Protein AF-A0A1G2G6Q5-F1 (afdb_monomer)

Mean predicted aligned error: 10.18 Å

Solvent-accessible surface area (backbone atoms only — not comparable to full-atom values): 13599 Å² total; per-residue (Å²): 135,58,72,67,58,56,52,51,49,54,52,48,54,50,52,52,51,55,51,50,47,52,43,33,52,52,51,18,54,54,24,41,49,48,19,50,53,35,51,51,52,52,53,52,29,75,73,62,80,70,60,89,78,78,45,76,57,56,49,32,47,18,52,30,34,34,34,51,17,50,28,36,44,27,39,40,50,20,40,50,22,54,75,69,68,34,60,71,58,18,54,54,26,48,53,54,23,53,54,39,46,44,52,31,52,45,36,44,46,52,36,56,45,65,75,71,49,91,46,68,68,61,50,51,52,54,50,49,55,44,50,51,47,36,52,51,27,51,51,40,39,75,74,69,38,64,74,51,94,57,73,47,82,45,46,39,58,74,14,40,32,72,71,27,36,53,47,47,50,66,60,46,54,57,53,53,54,48,41,52,52,50,39,54,51,50,51,52,51,44,73,75,63,76,59,81,79,49,42,66,60,49,23,54,45,29,43,33,49,16,54,48,41,46,52,52,38,39,54,36,51,56,68,65,75,53,59,72,68,59,41,44,50,39,48,49,54,20,50,53,32,39,48,52,16,52,46,43,52,70,64,64,68,72,75,76,78,68,87,84,123

Secondary structure (DSSP, 8-state):
--HHHHHHHHHHHHHHHHHHHHHHHHHHHHHHHHHHHHHHHHHHHHHHS------HHHHHHHHHHHHHHHHHHHHHHHHHHHHTT-HHHHHHHHHHHHHHHHHHHHHHHHHHHHHH---HHHHHHHHHHHHHHHHHHHHHHHHH-BSS---STTHHHHHB-HHHHHHHHHHHHHHHHHHHHHHHHHHHHHHHH--TT-HHHHHHHHHHHHHHHHHHHHHHHHTT-S-HHHHHHHHHHHHHHHHHHHHHHHT----------

Sequence (261 aa):
MSEKNTFLCATLEYIVGDTMLSGLLLTMIISWLIAFFGVLQFWLYIKNQDYKLHSSVSQSFSLLWLSIGGILFFTGLNHLCVWLVWTDGAYAMLYIAQTILGLTLVLGCWHLMGRLFHSLRALSFVMWVYAIAALAFWFMLFRFGFESMQVTYFSVQAALNHPARIIYTVMFAPLFGIVLYGLVRSLRTFALRQSLEDPRLRFELLSGLSLLVLALAGTMDELSLTYDWATAIARLCTLVGAMLAYFAIAGLRVPTEELVV

Nearest PDB structures (foldseek):
  7v3z-assembly1_A  TM=3.422E-01  e=3.578E+00  Homo sapiens
  2efk-assembly1_A-2  TM=1.938E-01  e=3.129E+00  Homo sapiens

Foldseek 3Di:
DDPVVVVVVVVVVVVLLVLLLVLLVVLLVLLVVLLVVLVVLVVVCVVPVPPPLDDPLSNLLSVLSNLVSLLSVLLSQLLVCVVVVNNVSNLVSLLSSVLSVLVSLLSLLLNLCSVPDPDPVVSVVVSVVSVVLSVQLNCQCVVPNFCDRDNDSLCSLVRRDPRSNVSVCVSVVVSLVSLVVQLVVLVVVCVVVVDPPPLVSLLSNLLSVLVNLLVVLSVCVNVVVDDSVVSSVSSVVSSVSSVSSSVSSVVPPPDPPPPPD

Organism: NCBI:txid1802115

Structure (mmCIF, N/CA/C/O backbone):
data_AF-A0A1G2G6Q5-F1
#
_entry.id   AF-A0A1G2G6Q5-F1
#
loop_
_atom_site.group_PDB
_atom_site.id
_atom_site.type_symbol
_atom_site.label_atom_id
_atom_site.label_alt_id
_atom_site.label_comp_id
_atom_site.label_asym_id
_atom_site.label_entity_id
_atom_site.label_seq_id
_atom_site.pdbx_PDB_ins_code
_atom_site.Cartn_x
_atom_site.Cartn_y
_atom_site.Cartn_z
_atom_site.occupancy
_atom_site.B_iso_or_equiv
_atom_site.auth_seq_id
_atom_site.auth_comp_id
_atom_site.auth_asym_id
_atom_site.auth_atom_id
_atom_site.pdbx_PDB_model_num
ATOM 1 N N . MET A 1 1 ? 8.716 23.743 -36.856 1.00 50.59 1 MET A N 1
ATOM 2 C CA . MET A 1 1 ? 8.662 23.674 -35.378 1.00 50.59 1 MET A CA 1
ATOM 3 C C . MET A 1 1 ? 10.017 24.123 -34.859 1.00 50.59 1 MET A C 1
ATOM 5 O O . MET A 1 1 ? 11.016 23.609 -35.330 1.00 50.59 1 MET A O 1
ATOM 9 N N . SER A 1 2 ? 10.038 25.175 -34.040 1.00 43.31 2 SER A N 1
ATOM 10 C CA . SER A 1 2 ? 11.243 25.927 -33.652 1.00 43.31 2 SER A CA 1
ATOM 11 C C . SER A 1 2 ? 12.096 25.158 -32.638 1.00 43.31 2 SER A C 1
ATOM 13 O O . SER A 1 2 ? 11.529 24.578 -31.717 1.00 43.31 2 SER A O 1
ATOM 15 N N . GLU A 1 3 ? 13.429 25.210 -32.757 1.00 46.56 3 GLU A N 1
ATOM 16 C CA . GLU A 1 3 ? 14.413 24.633 -31.813 1.00 46.56 3 GLU A CA 1
ATOM 17 C C . GLU A 1 3 ? 14.159 25.022 -30.344 1.00 46.56 3 GLU A C 1
ATOM 19 O O . GLU A 1 3 ? 14.490 24.274 -29.425 1.00 46.56 3 GLU A O 1
ATOM 24 N N . LYS A 1 4 ? 13.488 26.160 -30.105 1.00 42.72 4 LYS A N 1
ATOM 25 C CA . LYS A 1 4 ? 13.036 26.575 -28.769 1.00 42.72 4 LYS A CA 1
ATOM 26 C C . LYS A 1 4 ? 11.999 25.632 -28.153 1.00 42.72 4 LYS A C 1
ATOM 28 O O . LYS A 1 4 ? 12.028 25.442 -26.944 1.00 42.72 4 LYS A O 1
ATOM 33 N N . ASN A 1 5 ? 11.114 25.028 -28.949 1.00 44.09 5 ASN A N 1
ATOM 34 C CA . ASN A 1 5 ? 10.124 24.071 -28.444 1.00 44.09 5 ASN A CA 1
ATOM 35 C C . ASN A 1 5 ? 10.779 22.734 -28.087 1.00 44.09 5 ASN A C 1
ATOM 37 O O . ASN A 1 5 ? 10.382 22.107 -27.112 1.00 44.09 5 ASN A O 1
ATOM 41 N N . THR A 1 6 ? 11.812 22.329 -28.827 1.00 47.59 6 THR A N 1
ATOM 42 C CA . THR A 1 6 ? 12.583 21.112 -28.549 1.00 47.59 6 THR A CA 1
ATOM 43 C C . THR A 1 6 ? 13.413 21.257 -27.273 1.00 47.59 6 THR A C 1
ATOM 45 O O . THR A 1 6 ? 13.420 20.352 -26.446 1.00 47.59 6 THR A O 1
ATOM 48 N N . PHE A 1 7 ? 14.040 22.421 -27.056 1.00 44.62 7 PHE A N 1
ATOM 49 C CA . PHE A 1 7 ? 14.777 22.711 -25.821 1.00 44.62 7 PHE A CA 1
ATOM 50 C C . PHE A 1 7 ? 13.849 22.823 -24.603 1.00 44.62 7 PHE A C 1
ATOM 52 O O . PHE A 1 7 ? 14.152 22.279 -23.544 1.00 44.62 7 PHE A O 1
ATOM 59 N N . LEU A 1 8 ? 12.691 23.481 -24.747 1.00 42.06 8 LEU A N 1
ATOM 60 C CA . LEU A 1 8 ? 11.702 23.580 -23.672 1.00 42.06 8 LEU A CA 1
ATOM 61 C C . LEU A 1 8 ? 11.135 22.201 -23.296 1.00 42.06 8 LEU A C 1
ATOM 63 O O . LEU A 1 8 ? 11.042 21.910 -22.109 1.00 42.06 8 LEU A O 1
ATOM 67 N N . CYS A 1 9 ? 10.825 21.342 -24.278 1.00 44.41 9 CYS A N 1
ATOM 68 C CA . CYS A 1 9 ? 10.395 19.959 -24.036 1.00 44.41 9 CYS A CA 1
ATOM 69 C C . CYS A 1 9 ? 11.472 19.135 -23.324 1.00 44.41 9 CYS A C 1
ATOM 71 O O . CYS A 1 9 ? 11.165 18.510 -22.317 1.00 44.41 9 CYS A O 1
ATOM 73 N N . ALA A 1 10 ? 12.729 19.197 -23.773 1.00 46.72 10 ALA A N 1
ATOM 74 C CA . ALA A 1 10 ? 13.826 18.467 -23.134 1.00 46.72 10 ALA A CA 1
ATOM 75 C C . ALA A 1 10 ? 14.104 18.956 -21.698 1.00 46.72 10 ALA A C 1
ATOM 77 O O . ALA A 1 10 ? 14.394 18.163 -20.806 1.00 46.72 10 ALA A O 1
ATOM 78 N N . THR A 1 11 ? 13.969 20.264 -21.448 1.00 47.16 11 THR A N 1
ATOM 79 C CA . THR A 1 11 ? 14.128 20.839 -20.101 1.00 47.16 11 THR A CA 1
ATOM 80 C C . THR A 1 11 ? 12.959 20.450 -19.190 1.00 47.16 11 THR A C 1
ATOM 82 O O . THR A 1 11 ? 13.168 20.157 -18.017 1.00 47.16 11 THR A O 1
ATOM 85 N N . LEU A 1 12 ? 11.732 20.401 -19.720 1.00 46.28 12 LEU A N 1
ATOM 86 C CA . LEU A 1 12 ? 10.549 19.919 -19.002 1.00 46.28 12 LEU A CA 1
ATOM 87 C C . LEU A 1 12 ? 10.648 18.428 -18.672 1.00 46.28 12 LEU A C 1
ATOM 89 O O . LEU A 1 12 ? 10.390 18.069 -17.531 1.00 46.28 12 LEU A O 1
ATOM 93 N N . GLU A 1 13 ? 11.069 17.578 -19.608 1.00 51.62 13 GLU A N 1
ATOM 94 C CA . GLU A 1 13 ? 11.293 16.146 -19.354 1.00 51.62 13 GLU A CA 1
ATOM 95 C C . GLU A 1 13 ? 12.352 15.920 -18.268 1.00 51.62 13 GLU A C 1
ATOM 97 O O . GLU A 1 13 ? 12.152 15.096 -17.376 1.00 51.62 13 GLU A O 1
ATOM 102 N N . TYR A 1 14 ? 13.436 16.702 -18.280 1.00 51.47 14 TYR A N 1
ATOM 103 C CA . TYR A 1 14 ? 14.484 16.629 -17.261 1.00 51.47 14 TYR A CA 1
ATOM 104 C C . TYR A 1 14 ? 13.985 17.078 -15.874 1.00 51.47 14 TYR A C 1
ATOM 106 O O . TYR A 1 14 ? 14.183 16.380 -14.881 1.00 51.47 14 TYR A O 1
ATOM 114 N N . ILE A 1 15 ? 13.272 18.209 -15.797 1.00 52.22 15 ILE A N 1
ATOM 115 C CA . ILE A 1 15 ? 12.695 18.721 -14.541 1.00 52.22 15 ILE A CA 1
ATOM 116 C C . ILE A 1 15 ? 11.621 17.765 -13.999 1.00 52.22 15 ILE A C 1
ATOM 118 O O . ILE A 1 15 ? 11.545 17.541 -12.790 1.00 52.22 15 ILE A O 1
ATOM 122 N N . VAL A 1 16 ? 10.795 17.176 -14.865 1.00 53.03 16 VAL A N 1
ATOM 123 C CA . VAL A 1 16 ? 9.757 16.207 -14.477 1.00 53.03 16 VAL A CA 1
ATOM 124 C C . VAL A 1 16 ? 10.385 14.893 -13.994 1.00 53.03 16 VAL A C 1
ATOM 126 O O . VAL A 1 16 ? 9.960 14.361 -12.969 1.00 53.03 16 VAL A O 1
ATOM 129 N N . GLY A 1 17 ? 11.456 14.422 -14.640 1.00 55.97 17 GLY A N 1
ATOM 130 C CA . GLY A 1 17 ? 12.222 13.253 -14.194 1.00 55.97 17 GLY A CA 1
ATOM 131 C C . GLY A 1 17 ? 12.867 13.440 -12.814 1.00 55.97 17 GLY A C 1
ATOM 132 O O . GLY A 1 17 ? 12.694 12.598 -11.927 1.00 55.97 17 GLY A O 1
ATOM 133 N N . ASP A 1 18 ? 13.539 14.572 -12.586 1.00 58.06 18 ASP A N 1
ATOM 134 C CA . ASP A 1 18 ? 14.183 14.886 -11.299 1.00 58.06 18 ASP A CA 1
ATOM 135 C C . ASP A 1 18 ? 13.159 15.124 -10.172 1.00 58.06 18 ASP A C 1
ATOM 137 O O . ASP A 1 18 ? 13.372 14.740 -9.013 1.00 58.06 18 ASP A O 1
ATOM 141 N N . THR A 1 19 ? 12.004 15.715 -10.490 1.00 60.62 19 THR A N 1
ATOM 142 C CA . THR A 1 19 ? 10.919 15.919 -9.513 1.00 60.62 19 THR A CA 1
ATOM 143 C C . THR A 1 19 ? 10.186 14.621 -9.164 1.00 60.62 19 THR A C 1
ATOM 145 O O . THR A 1 19 ? 9.818 14.427 -8.003 1.00 60.62 19 THR A O 1
ATOM 148 N N . MET A 1 20 ? 10.042 13.678 -10.103 1.00 62.97 20 MET A N 1
ATOM 149 C CA . MET A 1 20 ? 9.517 12.340 -9.807 1.00 62.97 20 MET A CA 1
ATOM 150 C C . MET A 1 20 ? 10.450 11.542 -8.896 1.00 62.97 20 MET A C 1
ATOM 152 O O . MET A 1 20 ? 9.986 10.961 -7.911 1.00 62.97 20 MET A O 1
ATOM 156 N N . LEU A 1 21 ? 11.755 11.524 -9.187 1.00 65.44 21 LEU A N 1
ATOM 157 C CA . LEU A 1 21 ? 12.730 10.790 -8.381 1.00 65.44 21 LEU A CA 1
ATOM 158 C C . LEU A 1 21 ? 12.806 11.351 -6.954 1.00 65.44 21 LEU A C 1
ATOM 160 O O . LEU A 1 21 ? 12.725 10.598 -5.984 1.00 65.44 21 LEU A O 1
ATOM 164 N N . SER A 1 22 ? 12.889 12.675 -6.810 1.00 66.88 22 SER A N 1
ATOM 165 C CA . SER A 1 22 ? 12.900 13.329 -5.495 1.00 66.88 22 SER A CA 1
ATOM 166 C C . SER A 1 22 ? 11.589 13.125 -4.724 1.00 66.88 22 SER A C 1
ATOM 168 O O . SER A 1 22 ? 11.625 12.854 -3.522 1.00 66.88 22 SER A O 1
ATOM 170 N N . GLY A 1 23 ? 10.436 13.148 -5.403 1.00 65.56 23 GLY A N 1
ATOM 171 C CA . GLY A 1 23 ? 9.140 12.801 -4.816 1.00 65.56 23 GLY A CA 1
ATOM 172 C C . GLY A 1 23 ? 9.069 11.347 -4.332 1.00 65.56 23 GLY A C 1
ATOM 173 O O . GLY A 1 23 ? 8.591 11.085 -3.225 1.00 65.56 23 GLY A O 1
ATOM 174 N N . LEU A 1 24 ? 9.588 10.391 -5.108 1.00 66.75 24 LEU A N 1
ATOM 175 C CA . LEU A 1 24 ? 9.680 8.976 -4.718 1.00 66.75 24 LEU A CA 1
ATOM 176 C C . LEU A 1 24 ? 10.611 8.766 -3.513 1.00 66.75 24 LEU A C 1
ATOM 178 O O . LEU A 1 24 ? 10.268 8.036 -2.584 1.00 66.75 24 LEU A O 1
ATOM 182 N N . LEU A 1 25 ? 11.752 9.454 -3.473 1.00 68.44 25 LEU A N 1
ATOM 183 C CA . LEU A 1 25 ? 12.690 9.379 -2.350 1.00 68.44 25 LEU A CA 1
ATOM 184 C C . LEU A 1 25 ? 12.106 9.991 -1.070 1.00 68.44 25 LEU A C 1
ATOM 186 O O . LEU A 1 25 ? 12.210 9.396 0.003 1.00 68.44 25 LEU A O 1
ATOM 190 N N . LEU A 1 26 ? 11.440 11.143 -1.170 1.00 72.00 26 LEU A N 1
ATOM 191 C CA . LEU A 1 26 ? 10.785 11.776 -0.024 1.00 72.00 26 LEU A CA 1
ATOM 192 C C . LEU A 1 26 ? 9.647 10.900 0.518 1.00 72.00 26 LEU A C 1
ATOM 194 O O . LEU A 1 26 ? 9.526 10.704 1.729 1.00 72.00 26 LEU A O 1
ATOM 198 N N . THR A 1 27 ? 8.838 10.330 -0.378 1.00 68.62 27 THR A N 1
ATOM 199 C CA . THR A 1 27 ? 7.728 9.445 -0.001 1.00 68.62 27 THR A CA 1
ATOM 200 C C . THR A 1 27 ? 8.216 8.141 0.645 1.00 68.62 27 THR A C 1
ATOM 202 O O . THR A 1 27 ? 7.618 7.670 1.620 1.00 68.62 27 THR A O 1
ATOM 205 N N . MET A 1 28 ? 9.349 7.604 0.188 1.00 75.25 28 MET A N 1
ATOM 206 C CA . MET A 1 28 ? 10.051 6.488 0.825 1.00 75.25 28 MET A CA 1
ATOM 207 C C . MET A 1 28 ? 10.525 6.834 2.242 1.00 75.25 28 MET A C 1
ATOM 209 O O . MET A 1 28 ? 10.205 6.096 3.175 1.00 75.25 28 MET A O 1
ATOM 213 N N . ILE A 1 29 ? 11.254 7.944 2.425 1.00 76.06 29 ILE A N 1
ATOM 214 C CA . ILE A 1 29 ? 11.804 8.344 3.735 1.00 76.06 29 ILE A CA 1
ATOM 215 C C . ILE A 1 29 ? 10.686 8.437 4.773 1.00 76.06 29 ILE A C 1
ATOM 217 O O . ILE A 1 29 ? 10.801 7.881 5.864 1.00 76.06 29 ILE A O 1
ATOM 221 N N . ILE A 1 30 ? 9.577 9.088 4.422 1.00 72.25 30 ILE A N 1
ATOM 222 C CA . ILE A 1 30 ? 8.445 9.246 5.337 1.00 72.25 30 ILE A CA 1
ATOM 223 C C . ILE A 1 30 ? 7.788 7.892 5.651 1.00 72.25 30 ILE A C 1
ATOM 225 O O . ILE A 1 30 ? 7.487 7.614 6.813 1.00 72.25 30 ILE A O 1
ATOM 229 N N . SER A 1 31 ? 7.623 7.017 4.654 1.00 73.94 31 SER A N 1
ATOM 230 C CA . SER A 1 31 ? 7.093 5.658 4.863 1.00 73.94 31 SER A CA 1
ATOM 231 C C . SER A 1 31 ? 7.964 4.846 5.827 1.00 73.94 31 SER A C 1
ATOM 233 O O . SER A 1 31 ? 7.455 4.176 6.729 1.00 73.94 31 SER A O 1
ATOM 235 N N . TRP A 1 32 ? 9.288 4.935 5.681 1.00 78.25 32 TRP A N 1
ATOM 236 C CA . TRP A 1 32 ? 10.244 4.263 6.561 1.00 78.25 32 TRP A CA 1
ATOM 237 C C . TRP A 1 32 ? 10.288 4.861 7.961 1.00 78.25 32 TRP A C 1
ATOM 239 O O . TRP A 1 32 ? 10.452 4.109 8.916 1.00 78.25 32 TRP A O 1
ATOM 249 N N . LEU A 1 33 ? 10.072 6.169 8.121 1.00 78.06 33 LEU A N 1
ATOM 250 C CA . LEU A 1 33 ? 9.925 6.779 9.443 1.00 78.06 33 LEU A CA 1
ATOM 251 C C . LEU A 1 33 ? 8.704 6.212 10.184 1.00 78.06 33 LEU A C 1
ATOM 253 O O . LEU A 1 33 ? 8.839 5.798 11.334 1.00 78.06 33 LEU A O 1
ATOM 257 N N . ILE A 1 34 ? 7.539 6.113 9.528 1.00 73.56 34 ILE A N 1
ATOM 258 C CA . ILE A 1 34 ? 6.326 5.504 10.118 1.00 73.56 34 ILE A CA 1
ATOM 259 C C . ILE A 1 34 ? 6.601 4.055 10.548 1.00 73.56 34 ILE A C 1
ATOM 261 O O . ILE A 1 34 ? 6.225 3.634 11.646 1.00 73.56 34 ILE A O 1
ATOM 265 N N . ALA A 1 35 ? 7.282 3.292 9.692 1.00 74.44 35 ALA A N 1
ATOM 266 C CA . ALA A 1 35 ? 7.653 1.917 9.983 1.00 74.44 35 ALA A CA 1
ATOM 267 C C . ALA A 1 35 ? 8.649 1.800 11.143 1.00 74.44 35 ALA A C 1
ATOM 269 O O . ALA A 1 35 ? 8.454 0.976 12.036 1.00 74.44 35 ALA A O 1
ATOM 270 N N 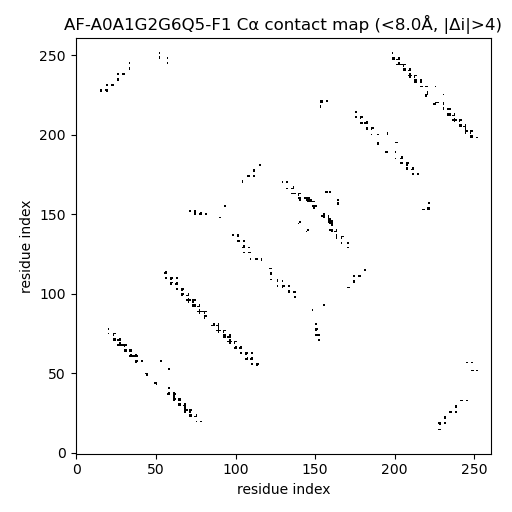. PHE A 1 36 ? 9.686 2.641 11.156 1.00 78.62 36 PHE A N 1
ATOM 271 C CA . PHE A 1 36 ? 10.702 2.685 12.202 1.00 78.62 36 PHE A CA 1
ATOM 272 C C . PHE A 1 36 ? 10.070 2.953 13.565 1.00 78.62 36 PHE A C 1
ATOM 274 O O . PHE A 1 36 ? 10.334 2.213 14.511 1.00 78.62 36 PHE A O 1
ATOM 281 N N . PHE A 1 37 ? 9.176 3.943 13.663 1.00 75.19 37 PHE A N 1
ATOM 282 C CA . PHE A 1 37 ? 8.461 4.204 14.909 1.00 75.19 37 PHE A CA 1
ATOM 283 C C . PHE A 1 37 ? 7.602 3.007 15.338 1.00 75.19 37 PHE A C 1
ATOM 285 O O . PHE A 1 37 ? 7.594 2.674 16.523 1.00 75.19 37 PHE A O 1
ATOM 292 N N . GLY A 1 38 ? 6.943 2.326 14.394 1.00 70.00 38 GLY A N 1
ATOM 293 C CA . GLY A 1 38 ? 6.148 1.125 14.673 1.00 70.00 38 GLY A CA 1
ATOM 294 C C . GLY A 1 38 ? 6.968 -0.043 15.215 1.00 70.00 38 GLY A C 1
ATOM 295 O O . GLY A 1 38 ? 6.584 -0.678 16.199 1.00 70.00 38 GLY A O 1
ATOM 296 N N . VAL A 1 39 ? 8.125 -0.308 14.604 1.00 74.56 39 VAL A N 1
ATOM 297 C CA . VAL A 1 39 ? 9.058 -1.355 15.046 1.00 74.56 39 VAL A CA 1
ATOM 298 C C . VAL A 1 39 ? 9.690 -0.987 16.387 1.00 74.56 39 VAL A C 1
ATOM 300 O O . VAL A 1 39 ? 9.775 -1.837 17.272 1.00 74.56 39 VAL A O 1
ATOM 303 N N . LEU A 1 40 ? 10.075 0.277 16.581 1.00 73.88 40 LEU A N 1
ATOM 304 C CA . LEU A 1 40 ? 10.617 0.770 17.847 1.00 73.88 40 LEU A CA 1
ATOM 305 C C . LEU A 1 40 ? 9.598 0.616 18.984 1.00 73.88 40 LEU A C 1
ATOM 307 O O . LEU A 1 40 ? 9.953 0.156 20.067 1.00 73.88 40 LEU A O 1
ATOM 311 N N . GLN A 1 41 ? 8.326 0.931 18.729 1.00 69.06 41 GLN A N 1
ATOM 312 C CA . GLN A 1 41 ? 7.239 0.722 19.685 1.00 69.06 41 GLN A CA 1
ATOM 313 C C . GLN A 1 41 ? 7.070 -0.764 20.040 1.00 69.06 41 GLN A C 1
ATOM 315 O O . GLN A 1 41 ? 6.894 -1.097 21.212 1.00 69.06 41 GLN A O 1
ATOM 320 N N . PHE A 1 42 ? 7.157 -1.666 19.058 1.00 69.38 42 PHE A N 1
ATOM 321 C CA . PHE A 1 42 ? 7.113 -3.112 19.296 1.00 69.38 42 PHE A CA 1
ATOM 322 C C . PHE A 1 42 ? 8.312 -3.612 20.115 1.00 69.38 42 PHE A C 1
ATOM 324 O O . PHE A 1 42 ? 8.144 -4.390 21.053 1.00 69.38 42 PHE A O 1
ATOM 331 N N . TRP A 1 43 ? 9.517 -3.134 19.804 1.00 70.94 43 TRP A N 1
ATOM 332 C CA . TRP A 1 43 ? 10.734 -3.502 20.524 1.00 70.94 43 TRP A CA 1
ATOM 333 C C . TRP A 1 43 ? 10.707 -3.029 21.984 1.00 70.94 43 TRP A C 1
ATOM 335 O O . TRP A 1 43 ? 11.005 -3.803 22.894 1.00 70.94 43 TRP A O 1
ATOM 345 N N . LEU A 1 44 ? 10.279 -1.785 22.224 1.00 68.00 44 LEU A N 1
ATOM 346 C CA . LEU A 1 44 ? 10.094 -1.244 23.574 1.00 68.00 44 LEU A CA 1
ATOM 347 C C . LEU A 1 44 ? 9.016 -2.004 24.360 1.00 68.00 44 LEU A C 1
ATOM 349 O O . LEU A 1 44 ? 9.172 -2.204 25.563 1.00 68.00 44 LEU A O 1
ATOM 353 N N . TYR A 1 45 ? 7.958 -2.472 23.692 1.00 63.38 45 TYR A N 1
ATOM 354 C CA . TYR A 1 45 ? 6.938 -3.325 24.304 1.00 63.38 45 TYR A CA 1
ATOM 355 C C . TYR A 1 45 ? 7.507 -4.673 24.769 1.00 63.38 45 TYR A C 1
ATOM 357 O O . TYR A 1 45 ? 7.332 -5.024 25.936 1.00 63.38 45 TYR A O 1
ATOM 365 N N . ILE A 1 46 ? 8.229 -5.394 23.899 1.00 67.12 46 ILE A N 1
ATOM 366 C CA . ILE A 1 46 ? 8.870 -6.674 24.259 1.00 67.12 46 ILE A CA 1
ATOM 367 C C . ILE A 1 46 ? 9.787 -6.492 25.471 1.00 67.12 46 ILE A C 1
ATOM 369 O O . ILE A 1 46 ? 9.828 -7.347 26.353 1.00 67.12 46 ILE A O 1
ATOM 373 N N . LYS A 1 47 ? 10.514 -5.373 25.512 1.00 67.00 47 LYS A N 1
ATOM 374 C CA . LYS A 1 47 ? 11.486 -5.086 26.563 1.00 67.00 47 LYS A CA 1
ATOM 375 C C . LYS A 1 47 ? 10.845 -4.740 27.911 1.00 67.00 47 LYS A C 1
ATOM 377 O O . LYS A 1 47 ? 11.401 -5.125 28.932 1.00 67.00 47 LYS A O 1
ATOM 382 N N . ASN A 1 48 ? 9.715 -4.028 27.922 1.00 64.56 48 ASN A N 1
ATOM 383 C CA . ASN A 1 48 ? 9.166 -3.455 29.155 1.00 64.56 48 ASN A CA 1
ATOM 384 C C . ASN A 1 48 ? 7.852 -4.081 29.650 1.00 64.56 48 ASN A C 1
ATOM 386 O O . ASN A 1 48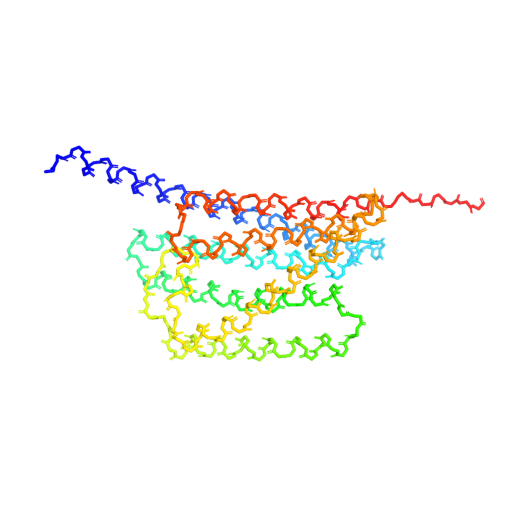 ? 7.435 -3.696 30.730 1.00 64.56 48 ASN A O 1
ATOM 390 N N . GLN A 1 49 ? 7.190 -4.988 28.914 1.00 55.00 49 GLN A N 1
ATOM 391 C CA . GLN A 1 49 ? 5.883 -5.618 29.242 1.00 55.00 49 GLN A CA 1
ATOM 392 C C . GLN A 1 49 ? 4.706 -4.678 29.626 1.00 55.00 49 GLN A C 1
ATOM 394 O O . GLN A 1 49 ? 3.568 -5.135 29.662 1.00 55.00 49 GLN A O 1
ATOM 399 N N . ASP A 1 50 ? 4.932 -3.374 29.808 1.00 47.41 50 ASP A N 1
ATOM 400 C CA . ASP A 1 50 ? 3.984 -2.416 30.400 1.00 47.41 50 ASP A CA 1
ATOM 401 C C . ASP A 1 50 ? 3.429 -1.376 29.417 1.00 47.41 50 ASP A C 1
ATOM 403 O O . ASP A 1 50 ? 2.593 -0.538 29.764 1.00 47.41 50 ASP A O 1
ATOM 407 N N . TYR A 1 51 ? 3.843 -1.407 28.149 1.00 48.62 51 TYR A N 1
ATOM 408 C CA . TYR A 1 51 ? 3.280 -0.483 27.170 1.00 48.62 51 TYR A CA 1
ATOM 409 C C . TYR A 1 51 ? 1.908 -0.975 26.693 1.00 48.62 51 TYR A C 1
ATOM 411 O O . TYR A 1 51 ? 1.801 -1.753 25.745 1.00 48.62 51 TYR A O 1
ATOM 419 N N . LYS A 1 52 ? 0.845 -0.424 27.301 1.00 44.47 52 LYS A N 1
ATOM 420 C CA . LYS A 1 52 ? -0.588 -0.509 26.914 1.00 44.47 52 LYS A CA 1
ATOM 421 C C . LYS A 1 52 ? -0.909 0.034 25.503 1.00 44.47 52 LYS A C 1
ATOM 423 O O . LYS A 1 52 ? -2.051 0.338 25.182 1.00 44.47 52 LYS A O 1
ATOM 428 N N . LEU A 1 53 ? 0.093 0.141 24.636 1.00 48.06 53 LEU A N 1
ATOM 429 C CA . LEU A 1 53 ? 0.023 0.627 23.259 1.00 48.06 53 LEU A CA 1
ATOM 430 C C . LEU A 1 53 ? -0.089 -0.537 22.258 1.00 48.06 53 LEU A C 1
ATOM 432 O O . LEU A 1 53 ? 0.250 -0.406 21.080 1.00 48.06 53 LEU A O 1
ATOM 436 N N . HIS A 1 54 ? -0.549 -1.698 22.731 1.00 51.91 54 HIS A N 1
ATOM 437 C CA . HIS A 1 54 ? -0.783 -2.863 21.897 1.00 51.91 54 HIS A CA 1
ATOM 438 C C . HIS A 1 54 ? -2.164 -2.781 21.251 1.00 51.91 54 HIS A C 1
ATOM 440 O O . HIS A 1 54 ? -3.175 -3.223 21.790 1.00 51.91 54 HIS A O 1
ATOM 446 N N . SER A 1 55 ? -2.191 -2.229 20.046 1.00 61.34 55 SER A N 1
ATOM 447 C CA . SER A 1 55 ? -3.228 -2.551 19.083 1.00 61.34 55 SER A CA 1
ATOM 448 C C . SER A 1 55 ? -2.556 -3.329 17.961 1.00 61.34 55 SER A C 1
ATOM 450 O O . SER A 1 55 ? -1.708 -2.791 17.254 1.00 61.34 55 SER A O 1
A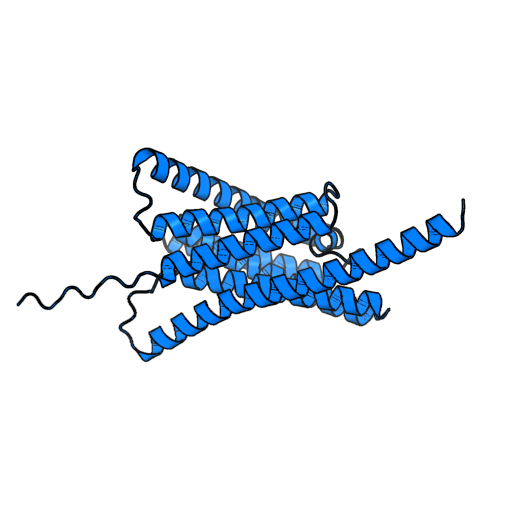TOM 452 N N . SER A 1 56 ? -2.933 -4.595 17.759 1.00 66.62 56 SER A N 1
ATOM 453 C CA . SER A 1 56 ? -2.545 -5.369 16.563 1.00 66.62 56 SER A CA 1
ATOM 454 C C . SER A 1 56 ? -2.798 -4.574 15.262 1.00 66.62 56 SER A C 1
ATOM 456 O O . SER A 1 56 ? -2.102 -4.734 14.257 1.00 66.62 56 SER A O 1
ATOM 458 N N . VAL A 1 57 ? -3.737 -3.622 15.308 1.00 69.44 57 VAL A N 1
ATOM 459 C CA . VAL A 1 57 ? -4.068 -2.705 14.217 1.00 69.44 57 VAL A CA 1
ATOM 460 C C . VAL A 1 57 ? -2.972 -1.654 13.961 1.00 69.44 57 VAL A C 1
ATOM 462 O O . VAL A 1 57 ? -2.711 -1.349 12.801 1.00 69.44 57 VAL A O 1
ATOM 465 N N . SER A 1 58 ? -2.295 -1.111 14.981 1.00 71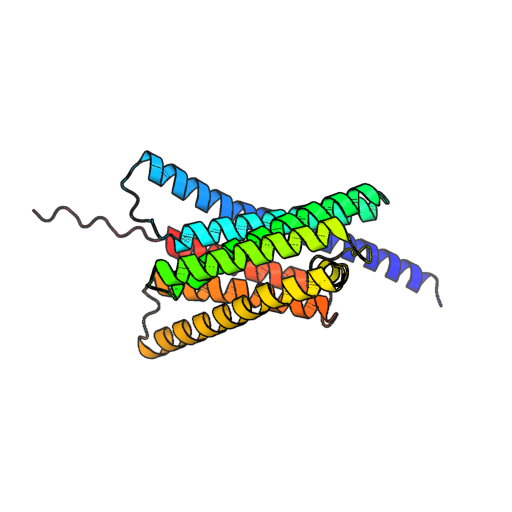.56 58 SER A N 1
ATOM 466 C CA . SER A 1 58 ? -1.212 -0.132 14.766 1.00 71.56 58 SER A CA 1
ATOM 467 C C . SER A 1 58 ? 0.061 -0.794 14.239 1.00 71.56 58 SER A C 1
ATOM 469 O O . SER A 1 58 ? 0.696 -0.267 13.333 1.00 71.56 58 SER A O 1
ATOM 471 N N . GLN A 1 59 ? 0.390 -1.991 14.730 1.00 75.62 59 GLN A N 1
ATOM 472 C CA . GLN A 1 59 ? 1.538 -2.765 14.245 1.00 75.62 59 GLN A CA 1
ATOM 473 C C . GLN A 1 59 ? 1.355 -3.197 12.787 1.00 75.62 59 GLN A C 1
ATOM 475 O O . GLN A 1 59 ? 2.252 -3.006 11.968 1.00 75.62 59 GLN A O 1
ATOM 480 N N . SER A 1 60 ? 0.173 -3.718 12.440 1.00 76.50 60 SER A N 1
ATOM 481 C CA . SER A 1 60 ? -0.149 -4.059 11.048 1.00 76.50 60 SER A CA 1
ATOM 482 C C . SER A 1 60 ? -0.134 -2.831 10.132 1.00 76.50 60 SER A C 1
ATOM 484 O O . SER A 1 60 ? 0.322 -2.938 8.998 1.00 76.50 60 SER A O 1
ATOM 486 N N . PHE A 1 61 ? -0.539 -1.653 10.621 1.00 80.12 61 PHE A N 1
ATOM 487 C CA . PHE A 1 61 ? -0.429 -0.396 9.873 1.00 80.12 61 PHE A CA 1
ATOM 488 C C . PHE A 1 61 ? 1.026 0.004 9.606 1.00 80.12 61 PHE A C 1
ATOM 490 O O . PHE A 1 61 ? 1.369 0.360 8.482 1.00 80.12 61 PHE A O 1
ATOM 497 N N . SER A 1 62 ? 1.899 -0.076 10.610 1.00 78.94 62 SER A N 1
ATOM 498 C CA . SER A 1 62 ? 3.322 0.234 10.437 1.00 78.94 62 SER A CA 1
ATOM 499 C C . SER A 1 62 ? 4.026 -0.749 9.504 1.00 78.94 62 SER A C 1
ATOM 501 O O . SER A 1 62 ? 4.831 -0.322 8.681 1.00 78.94 62 SER A O 1
ATOM 503 N N . LEU A 1 63 ? 3.702 -2.045 9.582 1.00 82.38 63 LEU A N 1
ATOM 504 C CA . LEU A 1 63 ? 4.216 -3.056 8.650 1.00 82.38 63 LEU A CA 1
ATOM 505 C C . LEU A 1 63 ? 3.716 -2.818 7.220 1.00 82.38 63 LEU A C 1
ATOM 507 O O . LEU A 1 63 ? 4.490 -2.937 6.272 1.00 82.38 63 LEU A O 1
ATOM 511 N N . LEU A 1 64 ? 2.450 -2.422 7.059 1.00 84.81 64 LEU A N 1
ATOM 512 C CA . LEU A 1 64 ? 1.895 -2.030 5.767 1.00 84.81 64 LEU A CA 1
ATOM 513 C C . LEU A 1 64 ? 2.674 -0.845 5.173 1.00 84.81 64 LEU A C 1
ATOM 515 O O . LEU A 1 64 ? 3.132 -0.922 4.035 1.00 84.81 64 LEU A O 1
ATOM 519 N N . TRP A 1 65 ? 2.911 0.214 5.948 1.00 83.56 65 TRP A N 1
ATOM 520 C CA . TRP A 1 65 ? 3.692 1.366 5.485 1.00 83.56 65 TRP A CA 1
ATOM 521 C C . TRP A 1 65 ? 5.168 1.050 5.229 1.00 83.56 65 TRP A C 1
ATOM 523 O O . TRP A 1 65 ? 5.738 1.594 4.285 1.00 83.56 65 TRP A O 1
ATOM 533 N N . LEU A 1 66 ? 5.770 0.121 5.980 1.00 85.12 66 LEU A N 1
ATOM 534 C CA . LEU A 1 66 ? 7.111 -0.393 5.685 1.00 85.12 66 LEU A CA 1
ATOM 535 C C . LEU A 1 66 ? 7.160 -1.023 4.290 1.00 85.12 66 LEU A C 1
ATOM 537 O O . LEU A 1 66 ? 8.048 -0.713 3.495 1.00 85.12 66 LEU A O 1
ATOM 541 N N . SER A 1 67 ? 6.184 -1.884 3.992 1.00 84.19 67 SER A N 1
ATOM 542 C CA . SER A 1 67 ? 6.101 -2.577 2.707 1.00 84.19 67 SER A CA 1
ATOM 543 C C . SER A 1 67 ? 5.826 -1.612 1.545 1.00 84.19 67 SER A C 1
ATOM 545 O O . SER A 1 67 ? 6.506 -1.691 0.524 1.00 84.19 67 SER A O 1
ATOM 547 N N . ILE A 1 68 ? 4.953 -0.612 1.729 1.00 83.50 68 ILE A N 1
ATOM 548 C CA . ILE A 1 68 ? 4.736 0.475 0.756 1.00 83.50 68 ILE A CA 1
ATOM 549 C C . ILE A 1 68 ? 6.024 1.282 0.535 1.00 83.50 68 ILE A C 1
ATOM 551 O O . ILE A 1 68 ? 6.388 1.548 -0.608 1.00 83.50 68 ILE A O 1
ATOM 555 N N . GLY A 1 69 ? 6.757 1.621 1.600 1.00 79.38 69 GLY A N 1
ATOM 556 C CA . GLY A 1 69 ? 8.043 2.315 1.494 1.00 79.38 69 GLY A CA 1
ATOM 557 C C . GLY A 1 69 ? 9.081 1.520 0.700 1.00 79.38 69 GLY A C 1
ATOM 558 O O . GLY A 1 69 ? 9.781 2.087 -0.136 1.00 79.38 69 GLY A O 1
ATOM 559 N N . GLY A 1 70 ? 9.146 0.200 0.907 1.00 82.12 70 GLY A N 1
ATOM 560 C CA . GLY A 1 70 ? 9.991 -0.694 0.110 1.00 82.12 70 GLY A CA 1
ATOM 561 C C . GLY A 1 70 ? 9.622 -0.682 -1.375 1.00 82.12 70 GLY A C 1
ATOM 562 O O . GLY A 1 70 ? 10.494 -0.563 -2.229 1.00 82.12 70 GLY A O 1
ATOM 563 N N . ILE A 1 71 ? 8.332 -0.723 -1.699 1.00 82.75 71 ILE A N 1
ATOM 564 C CA . ILE A 1 71 ? 7.862 -0.657 -3.088 1.00 82.75 71 ILE A CA 1
ATOM 565 C C . ILE A 1 71 ? 8.254 0.665 -3.757 1.00 82.75 71 ILE A C 1
ATOM 567 O O . ILE A 1 71 ? 8.751 0.664 -4.886 1.00 82.75 71 ILE A O 1
ATOM 571 N N . LEU A 1 72 ? 8.060 1.790 -3.063 1.00 77.94 72 LEU A N 1
ATOM 572 C CA . LEU A 1 72 ? 8.438 3.113 -3.564 1.00 77.94 72 LEU A CA 1
ATOM 573 C C . LEU A 1 72 ? 9.950 3.209 -3.803 1.00 77.94 72 LEU A C 1
ATOM 575 O O . LEU A 1 72 ? 10.365 3.731 -4.836 1.00 77.94 72 LEU A O 1
ATOM 579 N N . PHE A 1 73 ? 10.762 2.641 -2.905 1.00 81.00 73 PHE A N 1
ATOM 580 C CA . PHE A 1 73 ? 12.215 2.565 -3.064 1.00 81.00 73 PHE A CA 1
ATOM 581 C C . PHE A 1 73 ? 12.619 1.815 -4.335 1.00 81.00 73 PHE A C 1
ATOM 583 O O . PHE A 1 73 ? 13.342 2.359 -5.168 1.00 81.00 73 PHE A O 1
ATOM 590 N N . PHE A 1 74 ? 12.118 0.591 -4.526 1.00 83.06 74 PHE A N 1
ATOM 591 C CA . PHE A 1 74 ? 12.466 -0.211 -5.701 1.00 83.06 74 PHE A CA 1
ATOM 592 C C . PHE A 1 74 ? 11.896 0.367 -7.000 1.00 83.06 74 PHE A C 1
ATOM 594 O O . PHE A 1 74 ? 12.517 0.231 -8.051 1.00 83.06 74 PHE A O 1
ATOM 601 N N . THR A 1 75 ? 10.779 1.093 -6.936 1.00 78.81 75 THR A N 1
ATOM 602 C CA . THR A 1 75 ? 10.287 1.873 -8.081 1.00 78.81 75 THR A CA 1
ATOM 603 C C . THR A 1 75 ? 11.242 3.023 -8.422 1.00 78.81 75 THR A C 1
ATOM 605 O O . THR A 1 75 ? 11.549 3.236 -9.593 1.00 78.81 75 THR A O 1
ATOM 608 N N . GLY A 1 76 ? 11.761 3.738 -7.419 1.00 73.56 76 GLY A N 1
ATOM 609 C CA . GLY A 1 76 ? 12.780 4.772 -7.623 1.00 73.56 76 GLY A CA 1
ATOM 610 C C . GLY A 1 76 ? 14.079 4.210 -8.209 1.00 73.56 76 GLY A C 1
ATOM 611 O O . GLY A 1 76 ? 14.640 4.797 -9.131 1.00 73.56 76 GLY A O 1
ATOM 612 N N . LEU A 1 77 ? 14.522 3.038 -7.741 1.00 79.69 77 LEU A N 1
ATOM 613 C CA . LEU A 1 77 ? 15.678 2.344 -8.316 1.00 79.69 77 LEU A CA 1
ATOM 614 C C . LEU A 1 77 ? 15.430 1.885 -9.755 1.00 79.69 77 LEU A C 1
ATOM 616 O O . LEU A 1 77 ? 16.319 2.034 -10.585 1.00 79.69 77 LEU A O 1
ATOM 620 N N . ASN A 1 78 ? 14.233 1.382 -10.077 1.00 80.06 78 ASN A N 1
ATOM 621 C CA . ASN A 1 78 ? 13.853 1.077 -11.459 1.00 80.06 78 ASN A CA 1
ATOM 622 C C . ASN A 1 78 ? 13.994 2.323 -12.349 1.00 80.06 78 ASN A C 1
ATOM 624 O O . ASN A 1 78 ? 14.647 2.268 -13.387 1.00 80.06 78 ASN A O 1
ATOM 628 N N . HIS A 1 79 ? 13.465 3.465 -11.902 1.00 74.94 79 HIS A N 1
ATOM 629 C CA . HIS A 1 79 ? 13.579 4.730 -12.627 1.00 74.94 79 HIS A CA 1
ATOM 630 C C . HIS A 1 79 ? 15.044 5.149 -12.845 1.00 74.94 79 HIS A C 1
ATOM 632 O O . HIS A 1 79 ? 15.411 5.591 -13.934 1.00 74.94 79 HIS A O 1
ATOM 638 N N . LEU A 1 80 ? 15.902 4.970 -11.836 1.00 76.06 80 LEU A N 1
ATOM 639 C CA . LEU A 1 80 ? 17.339 5.222 -11.953 1.00 76.06 80 LEU A CA 1
ATOM 640 C C . LEU A 1 80 ? 18.007 4.272 -12.960 1.00 76.06 80 LEU A C 1
ATOM 642 O O . LEU A 1 80 ? 18.799 4.716 -13.787 1.00 76.06 80 LEU A O 1
ATOM 646 N N . CYS A 1 81 ? 17.681 2.979 -12.923 1.00 79.25 81 CYS A N 1
ATOM 647 C CA . CYS A 1 81 ? 18.198 1.992 -13.869 1.00 79.25 81 CYS A CA 1
ATOM 648 C C . CYS A 1 81 ? 17.769 2.301 -15.310 1.00 79.25 81 CYS A C 1
ATOM 650 O O . CYS A 1 81 ? 18.600 2.215 -16.210 1.00 79.25 81 CYS A O 1
ATOM 652 N N . VAL A 1 82 ? 16.515 2.711 -15.533 1.00 76.25 82 VAL A N 1
ATOM 653 C CA . VAL A 1 82 ? 16.022 3.161 -16.848 1.00 76.25 82 VAL A CA 1
ATOM 654 C C . VAL A 1 82 ? 16.808 4.377 -17.333 1.00 76.25 82 VAL A C 1
ATOM 656 O O . VAL A 1 82 ? 17.265 4.389 -18.474 1.00 76.25 82 VAL A O 1
ATOM 659 N N . TRP A 1 83 ? 17.016 5.371 -16.464 1.00 75.50 83 TRP A N 1
ATOM 660 C CA . TRP A 1 83 ? 17.786 6.574 -16.790 1.00 75.50 83 TRP A CA 1
ATOM 661 C C . TRP A 1 83 ? 19.247 6.260 -17.150 1.00 75.50 83 TRP A C 1
ATOM 663 O O . TRP A 1 83 ? 19.788 6.820 -18.100 1.00 75.50 83 TRP A O 1
ATOM 673 N N . LEU A 1 84 ? 19.864 5.303 -16.451 1.00 77.62 84 LEU A N 1
ATOM 674 C CA . LEU A 1 84 ? 21.208 4.792 -16.748 1.00 77.62 84 LEU A CA 1
ATOM 675 C C . LEU A 1 84 ? 21.259 3.835 -17.953 1.00 77.62 84 LEU A C 1
ATOM 677 O O . LEU A 1 84 ? 22.330 3.315 -18.262 1.00 77.62 84 LEU A O 1
ATOM 681 N N . VAL A 1 85 ? 20.129 3.571 -18.620 1.00 81.81 85 VAL A N 1
ATOM 682 C CA . VAL A 1 85 ? 20.011 2.604 -19.729 1.00 81.81 85 VAL A CA 1
ATOM 683 C C . VAL A 1 85 ? 20.419 1.179 -19.303 1.00 81.81 85 VAL A C 1
ATOM 685 O O . VAL A 1 85 ? 20.832 0.346 -20.107 1.00 81.81 85 VAL A O 1
ATOM 688 N N . TRP A 1 86 ? 20.280 0.860 -18.013 1.00 83.19 86 TRP A N 1
ATOM 689 C CA . TRP A 1 86 ? 20.536 -0.468 -17.463 1.00 83.19 86 TRP A CA 1
ATOM 690 C C . TRP A 1 86 ? 19.238 -1.276 -17.382 1.00 83.19 86 TRP A C 1
ATOM 692 O O . TRP A 1 86 ? 18.591 -1.386 -16.337 1.00 83.19 86 TRP A O 1
ATOM 702 N N . THR A 1 87 ? 18.855 -1.848 -18.519 1.00 80.88 87 THR A N 1
ATOM 703 C CA . THR A 1 87 ? 17.578 -2.549 -18.714 1.00 80.88 87 THR A CA 1
ATOM 704 C C . THR A 1 87 ? 17.402 -3.757 -17.795 1.00 80.88 87 THR A C 1
ATOM 706 O O . THR A 1 87 ? 16.376 -3.866 -17.125 1.00 80.88 87 THR A O 1
ATOM 709 N N . ASP A 1 88 ? 18.407 -4.628 -17.693 1.00 82.38 88 ASP A N 1
ATOM 710 C CA . A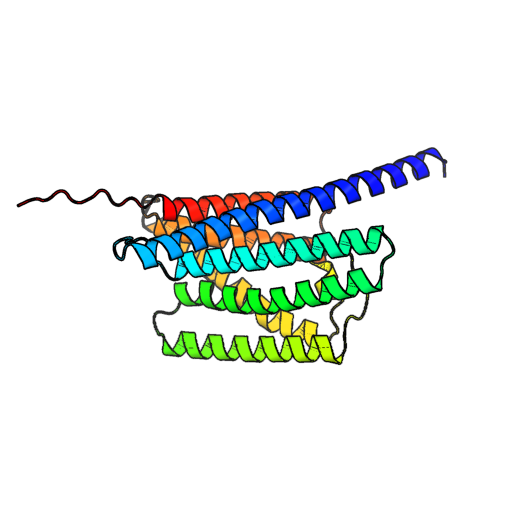SP A 1 88 ? 18.348 -5.814 -16.825 1.00 82.38 88 ASP A CA 1
ATOM 711 C C . ASP A 1 88 ? 18.204 -5.439 -15.343 1.00 82.38 88 ASP A C 1
ATOM 713 O O . ASP A 1 88 ? 17.430 -6.054 -14.606 1.00 82.38 88 ASP A O 1
ATOM 717 N N . GLY A 1 89 ? 18.912 -4.388 -14.912 1.00 82.00 89 GLY A N 1
ATOM 718 C CA . GLY A 1 89 ? 18.808 -3.853 -13.556 1.00 82.00 89 GLY A CA 1
ATOM 719 C C . GLY A 1 89 ? 17.402 -3.339 -13.258 1.00 82.00 89 GLY A C 1
ATOM 720 O O . GLY A 1 89 ? 16.829 -3.663 -12.220 1.00 82.00 89 GLY A O 1
ATOM 721 N N . ALA A 1 90 ? 16.802 -2.611 -14.197 1.00 80.12 90 ALA A N 1
ATOM 722 C CA . ALA A 1 90 ? 15.440 -2.108 -14.074 1.00 80.12 90 ALA A CA 1
ATOM 723 C C . ALA A 1 90 ? 14.395 -3.236 -13.967 1.00 80.12 90 ALA A C 1
ATOM 725 O O . ALA A 1 90 ? 13.549 -3.204 -13.069 1.00 80.12 90 ALA A O 1
ATOM 726 N N . TYR A 1 91 ? 14.495 -4.289 -14.787 1.00 80.38 91 TYR A N 1
ATOM 727 C CA . TYR A 1 91 ? 13.631 -5.469 -14.647 1.00 80.38 91 TYR A CA 1
ATOM 728 C C . TYR A 1 91 ? 13.811 -6.167 -13.296 1.00 80.38 91 TYR A C 1
ATOM 730 O O . TYR A 1 91 ? 12.821 -6.546 -12.668 1.00 80.38 91 TYR A O 1
ATOM 738 N N . ALA A 1 92 ? 15.046 -6.304 -12.806 1.00 84.75 92 ALA A N 1
ATOM 739 C CA . ALA A 1 92 ? 15.298 -6.880 -11.486 1.00 84.75 92 ALA A CA 1
ATOM 740 C C . ALA A 1 92 ? 14.619 -6.067 -10.368 1.00 84.75 92 ALA A C 1
ATOM 742 O O . ALA A 1 92 ? 13.956 -6.643 -9.502 1.00 84.75 92 ALA A O 1
ATOM 743 N N . MET A 1 93 ? 14.708 -4.733 -10.418 1.00 85.75 93 MET A N 1
ATOM 744 C CA . MET A 1 93 ? 14.024 -3.856 -9.460 1.00 85.75 93 MET A CA 1
ATOM 745 C C . MET A 1 93 ? 12.497 -3.990 -9.543 1.00 85.75 93 MET A C 1
ATOM 747 O O . MET A 1 93 ? 11.831 -4.021 -8.507 1.00 85.75 93 MET A O 1
ATOM 751 N N . LEU A 1 94 ? 11.940 -4.149 -10.749 1.00 81.94 94 LEU A N 1
ATOM 752 C CA . LEU A 1 94 ? 10.509 -4.389 -10.961 1.00 81.94 94 LEU A CA 1
ATOM 753 C C . LEU A 1 94 ? 10.029 -5.700 -10.329 1.00 81.94 94 LEU A C 1
ATOM 755 O O . LEU A 1 94 ? 9.004 -5.702 -9.645 1.00 81.94 94 LEU A O 1
ATOM 759 N N . TYR A 1 95 ? 10.770 -6.801 -10.486 1.00 84.44 95 TYR A N 1
ATOM 760 C CA . TYR A 1 95 ? 10.430 -8.070 -9.828 1.00 84.44 95 TYR A CA 1
ATOM 761 C C . TYR A 1 95 ? 10.424 -7.942 -8.303 1.00 84.44 95 TYR A C 1
ATOM 763 O O . TYR A 1 95 ? 9.509 -8.446 -7.645 1.00 84.44 95 TYR A O 1
ATOM 771 N N . ILE A 1 96 ? 11.411 -7.246 -7.732 1.00 87.38 96 ILE A N 1
ATOM 772 C CA . ILE A 1 96 ? 11.475 -7.025 -6.283 1.00 87.38 96 ILE A CA 1
ATOM 773 C C . ILE A 1 96 ? 10.284 -6.173 -5.827 1.00 87.38 96 ILE A C 1
ATOM 775 O O . ILE A 1 96 ? 9.584 -6.559 -4.888 1.00 87.38 96 ILE A O 1
ATOM 779 N N . ALA A 1 97 ? 9.992 -5.069 -6.522 1.00 84.56 97 ALA A N 1
ATOM 780 C CA . ALA A 1 97 ? 8.856 -4.203 -6.213 1.00 84.56 97 ALA A CA 1
ATOM 781 C C . ALA A 1 97 ? 7.521 -4.970 -6.242 1.00 84.56 97 ALA A C 1
ATOM 783 O O . ALA A 1 97 ? 6.734 -4.873 -5.300 1.00 84.56 97 ALA A O 1
ATOM 784 N N . GLN A 1 98 ? 7.288 -5.790 -7.272 1.00 84.50 98 GLN A N 1
ATOM 785 C CA . GLN A 1 98 ? 6.070 -6.598 -7.403 1.00 84.50 98 GLN A CA 1
ATOM 786 C C . GLN A 1 98 ? 5.982 -7.724 -6.367 1.00 84.50 98 GLN A C 1
ATOM 788 O O . GLN A 1 98 ? 4.899 -8.044 -5.873 1.00 84.50 98 GLN A O 1
ATOM 793 N N . THR A 1 99 ? 7.118 -8.294 -5.968 1.00 86.12 99 THR A N 1
ATOM 794 C CA . THR A 1 99 ? 7.153 -9.281 -4.882 1.00 86.12 99 THR A CA 1
ATOM 795 C C . THR A 1 99 ? 6.698 -8.650 -3.567 1.00 86.12 99 THR A C 1
ATOM 797 O O . THR A 1 99 ? 5.821 -9.195 -2.890 1.00 86.12 99 THR A O 1
ATOM 800 N N . ILE A 1 100 ? 7.230 -7.467 -3.236 1.00 87.94 100 ILE A N 1
ATOM 801 C CA . ILE A 1 100 ? 6.845 -6.724 -2.029 1.00 87.94 100 ILE A CA 1
ATOM 802 C C . ILE A 1 100 ? 5.375 -6.301 -2.108 1.00 87.94 100 ILE A C 1
ATOM 804 O O . ILE A 1 100 ? 4.666 -6.414 -1.116 1.00 87.94 100 ILE A O 1
ATOM 808 N N . LEU A 1 101 ? 4.877 -5.900 -3.279 1.00 85.50 101 LEU A N 1
ATOM 809 C CA . LEU A 1 101 ? 3.464 -5.577 -3.486 1.00 85.50 101 LEU A CA 1
ATOM 810 C C . LEU A 1 101 ? 2.524 -6.732 -3.114 1.00 85.50 101 LEU A C 1
ATOM 812 O O . LEU A 1 101 ? 1.543 -6.507 -2.404 1.00 85.50 101 LEU A O 1
ATOM 816 N N . GLY A 1 102 ? 2.835 -7.962 -3.531 1.00 84.69 102 GLY A N 1
ATOM 817 C CA . GLY A 1 102 ? 2.057 -9.141 -3.135 1.00 84.69 102 GLY A CA 1
ATOM 818 C C . GLY A 1 102 ? 1.982 -9.305 -1.611 1.00 84.69 102 GLY A C 1
ATOM 819 O O . GLY A 1 102 ? 0.902 -9.541 -1.068 1.00 84.69 102 GLY A O 1
ATOM 820 N N . LEU A 1 103 ? 3.100 -9.086 -0.905 1.00 87.25 103 LEU A N 1
ATOM 821 C CA . LEU A 1 103 ? 3.137 -9.082 0.565 1.00 87.25 103 LEU A CA 1
ATOM 822 C C . LEU A 1 103 ? 2.297 -7.941 1.154 1.00 87.25 103 LEU A C 1
ATOM 824 O O . LEU A 1 103 ? 1.534 -8.159 2.096 1.00 87.25 103 LEU A O 1
ATOM 828 N N . THR A 1 104 ? 2.390 -6.741 0.581 1.00 87.50 104 THR A N 1
ATOM 829 C CA . THR A 1 104 ? 1.630 -5.554 0.997 1.00 87.50 104 THR A CA 1
ATOM 830 C C . THR A 1 104 ? 0.125 -5.792 0.932 1.00 87.50 104 THR A C 1
ATOM 832 O O . THR A 1 104 ? -0.587 -5.380 1.844 1.00 87.50 104 THR A O 1
ATOM 835 N N . LEU A 1 105 ? -0.381 -6.498 -0.088 1.00 87.00 105 LEU A N 1
ATOM 836 C CA . LEU A 1 105 ? -1.808 -6.837 -0.182 1.00 87.00 105 LEU A CA 1
ATOM 837 C C . LEU A 1 105 ? -2.252 -7.788 0.935 1.00 87.00 105 LEU A C 1
ATOM 839 O O . LEU A 1 105 ? -3.332 -7.609 1.497 1.00 87.00 105 LEU A O 1
ATOM 843 N N . VAL A 1 106 ? -1.419 -8.766 1.299 1.00 89.12 106 VAL A N 1
ATOM 844 C CA . VAL A 1 106 ? -1.696 -9.680 2.420 1.00 89.12 106 VAL A CA 1
ATOM 845 C C . VAL A 1 106 ? -1.706 -8.911 3.745 1.00 89.12 106 VAL A C 1
ATOM 847 O O . VAL A 1 106 ? -2.641 -9.052 4.533 1.00 89.12 106 VAL A O 1
ATOM 850 N N . LEU A 1 107 ? -0.717 -8.043 3.975 1.00 87.06 107 LEU A N 1
ATOM 851 C CA . LEU A 1 107 ? -0.658 -7.187 5.166 1.00 87.06 107 LEU A CA 1
ATOM 852 C C . LEU A 1 107 ? -1.836 -6.206 5.226 1.00 87.06 107 LEU A C 1
ATOM 854 O O . LEU A 1 107 ? -2.421 -6.010 6.291 1.00 87.06 107 LEU A O 1
ATOM 858 N N . GLY A 1 108 ? -2.220 -5.628 4.087 1.00 84.56 108 GLY A N 1
ATOM 859 C CA . GLY A 1 108 ? -3.377 -4.745 3.960 1.00 84.56 108 GLY A CA 1
ATOM 860 C C . GLY A 1 108 ? -4.680 -5.474 4.267 1.00 84.56 108 GLY A C 1
ATOM 861 O O . GLY A 1 108 ? -5.510 -4.958 5.015 1.00 84.56 108 GLY A O 1
ATOM 862 N N . CYS A 1 109 ? -4.827 -6.707 3.775 1.00 87.88 109 CYS A N 1
ATOM 863 C CA . CYS A 1 109 ? -5.950 -7.572 4.111 1.00 87.88 109 CYS A CA 1
ATOM 864 C C . CYS A 1 109 ? -6.023 -7.825 5.615 1.00 87.88 109 CYS A C 1
ATOM 866 O O . CYS A 1 109 ? -7.056 -7.547 6.222 1.00 87.88 109 CYS A O 1
ATOM 868 N N . TRP A 1 110 ? -4.923 -8.254 6.238 1.00 86.19 110 TRP A N 1
ATOM 869 C CA . TRP A 1 110 ? -4.876 -8.480 7.683 1.00 86.19 110 TRP A CA 1
ATOM 870 C C . TRP A 1 110 ? -5.278 -7.222 8.451 1.00 86.19 110 TRP A C 1
ATOM 872 O O . TRP A 1 110 ? -6.157 -7.260 9.315 1.00 86.19 110 TRP A O 1
ATOM 882 N N . HIS A 1 111 ? -4.679 -6.092 8.095 1.00 84.81 111 HIS A N 1
ATOM 883 C CA . HIS A 1 111 ? -4.926 -4.818 8.740 1.00 84.81 111 HIS A CA 1
ATOM 884 C C . HIS A 1 111 ? -6.400 -4.391 8.672 1.00 84.81 111 HIS A C 1
ATOM 886 O O . HIS A 1 111 ? -6.987 -3.994 9.681 1.00 84.81 111 HIS A O 1
ATOM 892 N N . LEU A 1 112 ? -7.015 -4.489 7.492 1.00 82.94 112 LEU A N 1
ATOM 893 C CA . LEU A 1 112 ? -8.397 -4.074 7.261 1.00 82.94 112 LEU A CA 1
ATOM 894 C C . LEU A 1 112 ? -9.406 -5.065 7.849 1.00 82.94 112 LEU A C 1
ATOM 896 O O . LEU A 1 112 ? -10.388 -4.664 8.475 1.00 82.94 112 LEU A O 1
ATOM 900 N N . MET A 1 113 ? -9.146 -6.362 7.705 1.00 80.94 113 MET A N 1
ATOM 901 C CA . MET A 1 113 ? -9.990 -7.426 8.246 1.00 80.94 113 MET A CA 1
ATOM 902 C C . MET A 1 113 ? -9.957 -7.456 9.772 1.00 80.94 113 MET A C 1
ATOM 904 O O . MET A 1 113 ? -11.000 -7.647 10.393 1.00 80.94 113 MET A O 1
ATOM 908 N N . GLY A 1 114 ? -8.801 -7.192 10.388 1.00 73.19 114 GLY A N 1
ATOM 909 C CA . GLY A 1 114 ? -8.652 -7.104 11.843 1.00 73.19 114 GLY A CA 1
ATOM 910 C C . GLY A 1 114 ? -9.471 -5.977 12.484 1.00 73.19 114 GLY A C 1
ATOM 911 O O . GLY A 1 114 ? -9.751 -6.026 13.679 1.00 73.19 114 GLY A O 1
ATOM 912 N N . ARG A 1 115 ? -9.906 -4.982 11.699 1.00 71.88 115 ARG A N 1
ATOM 913 C CA . ARG A 1 115 ? -10.833 -3.925 12.146 1.00 71.88 115 ARG A CA 1
ATOM 914 C C . ARG A 1 115 ? -12.298 -4.352 12.086 1.00 71.88 115 ARG A C 1
ATOM 916 O O . ARG A 1 115 ? -13.117 -3.834 12.840 1.00 71.88 115 ARG A O 1
ATOM 923 N N . LEU A 1 116 ? -12.639 -5.245 11.158 1.00 71.00 116 LEU A N 1
ATOM 924 C CA . LEU A 1 116 ? -14.024 -5.580 10.821 1.00 71.00 116 LEU A CA 1
ATOM 925 C C . LEU A 1 116 ? -14.501 -6.898 11.427 1.00 71.00 116 LEU A C 1
ATOM 927 O O . LEU A 1 116 ? -15.667 -7.003 11.805 1.00 71.00 116 LEU A O 1
ATOM 931 N N . PHE A 1 117 ? -13.624 -7.895 11.524 1.00 69.69 117 PHE A N 1
ATOM 932 C CA . PHE A 1 117 ? -13.974 -9.228 11.997 1.00 69.69 117 PHE A CA 1
ATOM 933 C C . PHE A 1 117 ? -13.571 -9.417 13.456 1.00 69.69 117 PHE A C 1
ATOM 935 O O . PHE A 1 117 ? -12.399 -9.369 13.809 1.00 69.69 117 PHE A O 1
ATOM 942 N N . HIS A 1 118 ? -14.557 -9.726 14.297 1.00 66.75 118 HIS A N 1
ATOM 943 C CA . HIS A 1 118 ? -14.323 -10.157 15.679 1.00 66.75 118 HIS A CA 1
ATOM 944 C C . HIS A 1 118 ? -14.034 -11.668 15.789 1.00 66.75 118 HIS A C 1
ATOM 946 O O . HIS A 1 118 ? -13.581 -12.139 16.827 1.00 66.75 118 HIS A O 1
ATOM 952 N N . SER A 1 119 ? -14.281 -12.440 14.721 1.00 78.00 119 SER A N 1
ATOM 953 C CA . SER A 1 119 ? -14.045 -13.888 14.683 1.00 78.00 119 SER A CA 1
ATOM 954 C C . SER A 1 119 ? -12.668 -14.221 14.108 1.00 78.00 119 SER A C 1
ATOM 956 O O . SER A 1 119 ? -12.417 -14.026 12.917 1.00 78.00 119 SER A O 1
ATOM 958 N N . LEU A 1 120 ? -11.805 -14.812 14.940 1.00 78.12 120 LEU A N 1
ATOM 959 C CA . LEU A 1 120 ? -10.464 -15.268 14.549 1.00 78.12 120 LEU A CA 1
ATOM 960 C C . LEU A 1 120 ? -10.492 -16.330 13.438 1.00 78.12 120 LEU A C 1
ATOM 962 O O . LEU A 1 120 ? -9.604 -16.356 12.591 1.00 78.12 120 LEU A O 1
ATOM 966 N N . ARG A 1 121 ? -11.523 -17.188 13.406 1.00 83.44 121 ARG A N 1
ATOM 967 C CA . ARG A 1 121 ? -11.659 -18.240 12.382 1.00 83.44 121 ARG A CA 1
ATOM 968 C C . ARG A 1 121 ? -11.949 -17.653 11.003 1.00 83.44 121 ARG A C 1
ATOM 970 O O . ARG A 1 121 ? -11.330 -18.063 10.028 1.00 83.44 121 ARG A O 1
ATOM 977 N N . ALA A 1 122 ? -12.856 -16.676 10.935 1.00 80.25 122 ALA A N 1
ATOM 978 C CA . ALA A 1 122 ? -13.183 -15.988 9.688 1.00 80.25 122 ALA A CA 1
ATOM 979 C C . ALA A 1 122 ? -11.983 -15.180 9.171 1.00 80.25 122 ALA A C 1
ATOM 981 O O . ALA A 1 122 ? -11.649 -15.271 7.993 1.00 80.25 122 ALA A O 1
ATOM 982 N N . LEU A 1 123 ? -11.288 -14.470 10.069 1.00 81.44 123 LEU A N 1
ATOM 983 C CA . LEU A 1 123 ? -10.053 -13.758 9.741 1.00 81.44 123 LEU A CA 1
ATOM 984 C C . LEU A 1 123 ? -8.993 -14.716 9.179 1.00 81.44 123 LEU A C 1
ATOM 986 O O . LEU A 1 123 ? -8.447 -14.463 8.111 1.00 81.44 123 LEU A O 1
ATOM 990 N N . SER A 1 124 ? -8.739 -15.840 9.856 1.00 84.75 124 SER A N 1
ATOM 991 C CA . SER A 1 124 ? -7.755 -16.831 9.409 1.00 84.75 124 SER A CA 1
ATOM 992 C C . SER A 1 124 ? -8.097 -17.415 8.036 1.00 84.75 124 SER A C 1
ATOM 994 O O . SER A 1 124 ? -7.213 -17.515 7.189 1.00 84.75 124 SER A O 1
ATOM 996 N N . PHE A 1 125 ? -9.368 -17.739 7.781 1.00 88.44 125 PHE A N 1
ATOM 997 C CA . PHE A 1 125 ? -9.808 -18.233 6.475 1.00 88.44 125 PHE A CA 1
ATOM 998 C C . PHE A 1 125 ? -9.550 -17.216 5.353 1.00 88.44 125 PHE A C 1
ATOM 1000 O O . PHE A 1 125 ? -8.953 -17.565 4.336 1.00 88.44 125 PHE A O 1
ATOM 1007 N N . VAL A 1 126 ? -9.933 -15.949 5.548 1.00 87.94 126 VAL A N 1
ATOM 1008 C CA . VAL A 1 126 ? -9.701 -14.885 4.554 1.00 87.94 126 VAL A CA 1
ATOM 1009 C C . VAL A 1 126 ? -8.205 -14.678 4.307 1.00 87.94 126 VAL A C 1
ATOM 1011 O O . VAL A 1 126 ? -7.784 -14.551 3.158 1.00 87.94 126 VAL A O 1
ATOM 1014 N N . MET A 1 127 ? -7.392 -14.712 5.365 1.00 88.88 127 MET A N 1
ATOM 1015 C CA . MET A 1 127 ? -5.938 -14.600 5.250 1.00 88.88 127 MET A CA 1
ATOM 1016 C C . MET A 1 127 ? -5.323 -15.747 4.444 1.00 88.88 127 MET A C 1
ATOM 1018 O O . MET A 1 127 ? -4.437 -15.499 3.629 1.00 88.88 127 MET A O 1
ATOM 1022 N N . TRP A 1 128 ? -5.813 -16.980 4.606 1.00 90.06 128 TRP A N 1
ATOM 1023 C CA . TRP A 1 128 ? -5.386 -18.116 3.783 1.00 90.06 128 TRP A CA 1
ATOM 1024 C C . TRP A 1 128 ? -5.741 -17.933 2.309 1.00 90.06 128 TRP A C 1
ATOM 1026 O O . TRP A 1 128 ? -4.896 -18.175 1.449 1.00 90.06 128 TRP A O 1
ATOM 1036 N N . VAL A 1 129 ? -6.952 -17.456 2.007 1.00 90.50 129 VAL A N 1
ATOM 1037 C CA . VAL A 1 129 ? -7.366 -17.158 0.627 1.00 90.50 129 VAL A CA 1
ATOM 1038 C C . VAL A 1 129 ? -6.445 -16.107 -0.001 1.00 90.50 129 VAL A C 1
ATOM 1040 O O . VAL A 1 129 ? -5.966 -16.306 -1.116 1.00 90.50 129 VAL A O 1
ATOM 1043 N N . TYR A 1 130 ? -6.129 -15.031 0.727 1.00 91.06 130 TYR A N 1
ATOM 1044 C CA . TYR A 1 130 ? -5.196 -14.002 0.254 1.00 91.06 130 TYR A CA 1
ATOM 1045 C C . TYR A 1 130 ? -3.769 -14.524 0.084 1.00 91.06 130 TYR A C 1
ATOM 1047 O O . TYR A 1 130 ? -3.109 -14.162 -0.886 1.00 91.06 130 TYR A O 1
ATOM 1055 N N . ALA A 1 131 ? -3.292 -15.389 0.980 1.00 91.12 131 ALA A N 1
ATOM 1056 C CA . ALA A 1 131 ? -1.971 -15.999 0.861 1.00 91.12 131 ALA A CA 1
ATOM 1057 C C . ALA A 1 131 ? -1.872 -16.902 -0.379 1.00 91.12 131 ALA A C 1
ATOM 1059 O O . ALA A 1 131 ? -0.898 -16.820 -1.124 1.00 91.12 131 ALA A O 1
ATOM 1060 N N . ILE A 1 132 ? -2.896 -17.718 -0.647 1.00 93.38 132 ILE A N 1
ATOM 1061 C CA . ILE A 1 132 ? -2.959 -18.564 -1.848 1.00 93.38 132 ILE A CA 1
ATOM 1062 C C . ILE A 1 132 ? -3.008 -17.700 -3.112 1.00 93.38 132 ILE A C 1
ATOM 1064 O O . ILE A 1 132 ? -2.293 -17.981 -4.071 1.00 93.38 132 ILE A O 1
ATOM 1068 N N . ALA A 1 133 ? -3.803 -16.628 -3.110 1.00 91.31 133 ALA A N 1
ATOM 1069 C CA . ALA A 1 133 ? -3.859 -15.695 -4.231 1.00 91.31 133 ALA A CA 1
ATOM 1070 C C . ALA A 1 133 ? -2.510 -14.988 -4.460 1.00 91.31 133 ALA A C 1
ATOM 1072 O O . ALA A 1 133 ? -2.081 -14.873 -5.604 1.00 91.31 133 ALA A O 1
ATOM 1073 N N . ALA A 1 134 ? -1.794 -14.603 -3.396 1.00 90.00 134 ALA A N 1
ATOM 1074 C CA . ALA A 1 134 ? -0.454 -14.020 -3.492 1.00 90.00 134 ALA A CA 1
ATOM 1075 C C . ALA A 1 134 ? 0.567 -15.012 -4.076 1.00 90.00 134 ALA A C 1
ATOM 1077 O O . ALA A 1 134 ? 1.356 -14.651 -4.947 1.00 90.00 134 ALA A O 1
ATOM 1078 N N . LEU A 1 135 ? 0.513 -16.280 -3.655 1.00 93.00 135 LEU A N 1
ATOM 1079 C CA . LEU A 1 135 ? 1.341 -17.346 -4.224 1.00 93.00 135 LEU A CA 1
ATOM 1080 C C . LEU A 1 135 ? 1.026 -17.572 -5.708 1.00 93.00 135 LEU A C 1
ATOM 1082 O O . LEU A 1 135 ? 1.945 -17.710 -6.513 1.00 93.00 135 LEU A O 1
ATOM 1086 N N . ALA A 1 136 ? -0.256 -17.571 -6.083 1.00 91.50 136 ALA A N 1
ATOM 1087 C CA . ALA A 1 136 ? -0.679 -17.679 -7.476 1.00 91.50 136 ALA A CA 1
ATOM 1088 C C . ALA A 1 136 ? -0.218 -16.468 -8.303 1.00 91.50 136 ALA A C 1
ATOM 1090 O O . ALA A 1 136 ? 0.263 -16.639 -9.421 1.00 91.50 136 ALA A O 1
ATOM 1091 N N . PHE A 1 137 ? -0.298 -15.260 -7.741 1.00 89.81 137 PHE A N 1
ATOM 1092 C CA . PHE A 1 137 ? 0.226 -14.040 -8.348 1.00 89.81 137 PHE A CA 1
ATOM 1093 C C . PHE A 1 137 ? 1.731 -14.150 -8.609 1.00 89.81 137 PHE A C 1
ATOM 1095 O O . PHE A 1 137 ? 2.160 -13.957 -9.745 1.00 89.81 137 PHE A O 1
ATOM 1102 N N . TRP A 1 138 ? 2.531 -14.534 -7.608 1.00 91.06 138 TRP A N 1
ATOM 1103 C CA . TRP A 1 138 ? 3.973 -14.720 -7.790 1.00 91.06 138 TRP A CA 1
ATOM 1104 C C . TRP A 1 138 ? 4.286 -15.817 -8.802 1.00 91.06 138 TRP A C 1
ATOM 1106 O O . TRP A 1 138 ? 5.150 -15.626 -9.652 1.00 91.06 138 TRP A O 1
ATOM 1116 N N . PHE A 1 139 ? 3.568 -16.941 -8.767 1.00 91.75 139 PHE A N 1
ATOM 1117 C CA . PHE A 1 139 ? 3.741 -17.999 -9.759 1.00 91.75 139 PHE A CA 1
ATOM 1118 C C . PHE A 1 139 ? 3.521 -17.472 -11.181 1.00 91.75 139 PHE A C 1
ATOM 1120 O O . PHE A 1 139 ? 4.361 -17.698 -12.049 1.00 91.75 139 PHE A O 1
ATOM 1127 N N . MET A 1 140 ? 2.435 -16.728 -11.416 1.00 89.19 140 MET A N 1
ATOM 1128 C CA . MET A 1 140 ? 2.161 -16.135 -12.727 1.00 89.19 140 MET A CA 1
ATOM 1129 C C . MET A 1 140 ? 3.219 -15.096 -13.116 1.00 89.19 140 MET A C 1
ATOM 1131 O O . MET A 1 140 ? 3.666 -15.100 -14.263 1.00 89.19 140 MET A O 1
ATOM 1135 N N . LEU A 1 141 ? 3.660 -14.265 -12.168 1.00 86.12 141 LEU A N 1
ATOM 1136 C CA . LEU A 1 141 ? 4.699 -13.258 -12.377 1.00 86.12 141 LEU A CA 1
ATOM 1137 C C . LEU A 1 141 ? 6.028 -13.894 -12.805 1.00 86.12 141 LEU A C 1
ATOM 1139 O O . LEU A 1 141 ? 6.592 -13.504 -13.820 1.00 86.12 141 LEU A O 1
ATOM 1143 N N . PHE A 1 142 ? 6.523 -14.899 -12.080 1.00 87.25 142 PHE A N 1
ATOM 1144 C CA . PHE A 1 142 ? 7.807 -15.537 -12.394 1.00 87.25 142 PHE A CA 1
ATOM 1145 C C . PHE A 1 142 ? 7.731 -16.483 -13.596 1.00 87.25 142 PHE A C 1
ATOM 1147 O O . PHE A 1 142 ? 8.730 -16.684 -14.283 1.00 87.25 142 PHE A O 1
ATOM 1154 N N . ARG A 1 143 ? 6.561 -17.075 -13.877 1.00 85.69 143 ARG A N 1
ATOM 1155 C CA . ARG A 1 143 ? 6.398 -18.006 -15.003 1.00 85.69 143 ARG A CA 1
ATOM 1156 C C . ARG A 1 143 ? 6.368 -17.306 -16.358 1.00 85.69 143 ARG A C 1
ATOM 1158 O O . ARG A 1 143 ? 6.849 -17.886 -17.335 1.00 85.69 143 ARG A O 1
ATOM 1165 N N . PHE A 1 144 ? 5.748 -16.131 -16.415 1.00 83.75 144 PHE A N 1
ATOM 1166 C CA . PHE A 1 144 ? 5.425 -15.433 -17.661 1.00 83.75 144 PHE A CA 1
ATOM 1167 C C . PHE A 1 144 ? 6.072 -14.048 -17.774 1.00 83.75 144 PHE A C 1
ATOM 1169 O O . PHE A 1 144 ? 6.129 -13.510 -18.874 1.00 83.75 144 PHE A O 1
ATOM 1176 N N . GLY A 1 145 ? 6.584 -13.496 -16.674 1.00 79.94 145 GLY A N 1
ATOM 1177 C CA . GLY A 1 145 ? 7.303 -12.229 -16.652 1.00 79.94 145 GLY A CA 1
ATOM 1178 C C . GLY A 1 145 ? 6.441 -11.004 -16.951 1.00 79.94 145 GLY A C 1
ATOM 1179 O O . GLY A 1 145 ? 5.216 -11.016 -16.807 1.00 79.94 145 GLY A O 1
ATOM 1180 N N . PHE A 1 146 ? 7.122 -9.929 -17.341 1.00 77.38 146 PHE A N 1
ATOM 1181 C CA . PHE A 1 146 ? 6.519 -8.653 -17.716 1.00 77.38 146 PHE A CA 1
ATOM 1182 C C . PHE A 1 146 ? 6.322 -8.568 -19.234 1.00 77.38 146 PHE A C 1
ATOM 1184 O O . PHE A 1 146 ? 7.193 -8.978 -19.999 1.00 77.38 146 PHE A O 1
ATOM 1191 N N . GLU A 1 147 ? 5.191 -8.007 -19.666 1.00 71.69 147 GLU A N 1
ATOM 1192 C CA . GLU A 1 147 ? 4.870 -7.783 -21.084 1.00 71.69 147 GLU A CA 1
ATOM 1193 C C . GLU A 1 147 ? 5.570 -6.538 -21.651 1.00 71.69 147 GLU A C 1
ATOM 1195 O O . GLU A 1 147 ? 5.856 -6.477 -22.844 1.00 71.69 147 GLU A O 1
ATOM 1200 N N . SER A 1 148 ? 5.853 -5.536 -20.813 1.00 66.50 148 SER A N 1
ATOM 1201 C CA . SER A 1 148 ? 6.558 -4.315 -21.220 1.00 66.50 148 SER A CA 1
ATOM 1202 C C . SER A 1 148 ? 7.357 -3.699 -20.071 1.00 66.50 148 SER A C 1
ATOM 1204 O O . SER A 1 148 ? 7.103 -3.971 -18.899 1.00 66.50 148 SER A O 1
ATOM 1206 N N . MET A 1 149 ? 8.337 -2.861 -20.410 1.00 64.19 149 MET A N 1
ATOM 1207 C CA . MET A 1 149 ? 9.100 -2.074 -19.444 1.00 64.19 149 MET A CA 1
ATOM 1208 C C . MET A 1 149 ? 8.346 -0.775 -19.149 1.00 64.19 149 MET A C 1
ATOM 1210 O O . MET A 1 149 ? 8.093 0.008 -20.061 1.00 64.19 149 MET A O 1
ATOM 1214 N N . GLN A 1 150 ? 7.973 -0.551 -17.890 1.00 63.38 150 GLN A N 1
ATOM 1215 C CA . GLN A 1 150 ? 7.218 0.628 -17.454 1.00 63.38 150 GLN A CA 1
ATOM 1216 C C . GLN A 1 150 ? 7.987 1.368 -16.353 1.00 63.38 150 GLN A C 1
ATOM 1218 O O . GLN A 1 150 ? 8.659 0.753 -15.518 1.00 63.38 150 GLN A O 1
ATOM 1223 N N . VAL A 1 151 ? 7.908 2.699 -16.380 1.00 55.12 151 VAL A N 1
ATOM 1224 C CA . VAL A 1 151 ? 8.759 3.594 -15.574 1.00 55.12 151 VAL A CA 1
ATOM 1225 C C . VAL A 1 151 ? 8.038 4.096 -14.314 1.00 55.12 151 VAL A C 1
ATOM 1227 O O . VAL A 1 151 ? 8.689 4.445 -13.330 1.00 55.12 151 VAL A O 1
ATOM 1230 N N . THR A 1 152 ? 6.698 4.079 -14.286 1.00 56.09 152 THR A N 1
ATOM 1231 C CA . THR A 1 152 ? 5.909 4.615 -13.162 1.00 56.09 152 THR A CA 1
ATOM 1232 C C . THR A 1 152 ? 5.245 3.514 -12.331 1.00 56.09 152 THR A C 1
ATOM 1234 O O . THR A 1 152 ? 4.838 2.477 -12.839 1.00 56.09 152 THR A O 1
ATOM 1237 N N . TYR A 1 153 ? 5.123 3.737 -11.019 1.00 51.12 153 TYR A N 1
ATOM 1238 C CA . TYR A 1 153 ? 4.648 2.745 -10.041 1.00 51.12 153 TYR A CA 1
ATOM 1239 C C . TYR A 1 153 ? 3.340 2.024 -10.435 1.00 51.12 153 TYR A C 1
ATOM 1241 O O . TYR A 1 153 ? 3.219 0.812 -10.259 1.00 51.12 153 TYR A O 1
ATOM 1249 N N . PHE A 1 154 ? 2.375 2.761 -10.985 1.00 53.03 154 PHE A N 1
ATOM 1250 C CA . PHE A 1 154 ? 1.058 2.241 -11.347 1.00 53.03 154 PHE A CA 1
ATOM 1251 C C . PHE A 1 154 ? 0.987 1.725 -12.789 1.00 53.03 154 PHE A C 1
ATOM 1253 O O . PHE A 1 154 ? 0.335 0.716 -13.044 1.00 53.03 154 PHE A O 1
ATOM 1260 N N . SER A 1 155 ? 1.755 2.296 -13.722 1.00 52.91 155 SER A N 1
ATOM 1261 C CA . SER A 1 155 ? 1.874 1.731 -15.076 1.00 52.91 155 SER A CA 1
ATOM 1262 C C . SER A 1 155 ? 2.554 0.358 -15.086 1.00 52.91 155 SER A C 1
ATOM 1264 O O . SER A 1 155 ? 2.297 -0.454 -15.974 1.00 52.91 155 SER A O 1
ATOM 1266 N N . VAL A 1 156 ? 3.335 0.023 -14.053 1.00 57.88 156 VAL A N 1
ATOM 1267 C CA . VAL A 1 156 ? 3.892 -1.327 -13.876 1.00 57.88 156 VAL A CA 1
ATOM 1268 C C . VAL A 1 156 ? 2.797 -2.392 -13.697 1.00 57.88 156 VAL A C 1
ATOM 1270 O O . VAL A 1 156 ? 2.996 -3.533 -14.115 1.00 57.88 156 VAL A O 1
ATOM 1273 N N . GLN A 1 157 ? 1.611 -2.045 -13.177 1.00 60.47 157 GLN A N 1
ATOM 1274 C CA . GLN A 1 157 ? 0.454 -2.959 -13.153 1.00 60.47 157 GLN A CA 1
ATOM 1275 C C . GLN A 1 157 ? -0.002 -3.325 -14.572 1.00 60.47 157 GLN A C 1
ATOM 1277 O O . GLN A 1 157 ? -0.379 -4.466 -14.846 1.00 60.47 157 GLN A O 1
ATOM 1282 N N . ALA A 1 158 ? 0.093 -2.370 -15.500 1.00 56.50 158 ALA A N 1
ATOM 1283 C CA . ALA A 1 158 ? -0.180 -2.573 -16.918 1.00 56.50 158 ALA A CA 1
ATOM 1284 C C . ALA A 1 158 ? 0.965 -3.289 -17.663 1.00 56.50 158 ALA A C 1
ATOM 1286 O O . ALA A 1 158 ? 0.766 -3.729 -18.794 1.00 56.50 158 ALA A O 1
ATOM 1287 N N . ALA A 1 159 ? 2.136 -3.449 -17.039 1.00 60.56 159 ALA A N 1
ATOM 1288 C CA . ALA A 1 159 ? 3.228 -4.285 -17.538 1.00 60.56 159 ALA A CA 1
ATOM 1289 C C . ALA A 1 159 ? 3.152 -5.742 -17.062 1.00 60.56 159 ALA A C 1
ATOM 1291 O O . ALA A 1 159 ? 3.869 -6.590 -17.594 1.00 60.56 159 ALA A O 1
ATOM 1292 N N . LEU A 1 160 ? 2.296 -6.060 -16.085 1.00 70.88 160 LEU A N 1
ATOM 1293 C CA . LEU A 1 160 ? 2.033 -7.444 -15.702 1.00 70.88 160 LEU A CA 1
ATOM 1294 C C . LEU A 1 160 ? 1.379 -8.193 -16.855 1.00 70.88 160 LEU A C 1
ATOM 1296 O O . LEU A 1 160 ? 0.495 -7.655 -17.532 1.00 70.88 160 LEU A O 1
ATOM 1300 N N . ASN A 1 161 ? 1.741 -9.464 -16.998 1.00 80.25 161 ASN A N 1
ATOM 1301 C CA . ASN A 1 161 ? 1.022 -10.353 -17.890 1.00 80.25 161 ASN A CA 1
ATOM 1302 C C . ASN A 1 161 ? -0.474 -10.422 -17.533 1.00 80.25 161 ASN A C 1
ATOM 1304 O O . ASN A 1 161 ? -0.873 -10.303 -16.367 1.00 80.25 161 ASN A O 1
ATOM 1308 N N . HIS A 1 162 ? -1.316 -10.657 -18.538 1.00 79.69 162 HIS A N 1
ATOM 1309 C CA . HIS A 1 162 ? -2.770 -10.703 -18.347 1.00 79.69 162 HIS A CA 1
ATOM 1310 C C . HIS A 1 162 ? -3.228 -11.617 -17.177 1.00 79.69 162 HIS A C 1
ATOM 1312 O O . HIS A 1 162 ? -4.075 -11.189 -16.387 1.00 79.69 162 HIS A O 1
ATOM 1318 N N . PRO A 1 163 ? -2.670 -12.833 -16.975 1.00 83.50 163 PRO A N 1
ATOM 1319 C CA . PRO A 1 163 ? -3.003 -13.674 -15.823 1.00 83.50 163 PRO A CA 1
ATOM 1320 C C . PRO A 1 163 ? -2.650 -13.075 -14.452 1.00 83.50 163 PRO A C 1
ATOM 1322 O O . PRO A 1 163 ? -3.501 -13.097 -13.561 1.00 83.50 163 PRO A O 1
ATOM 1325 N N . ALA A 1 164 ? -1.436 -12.537 -14.245 1.00 83.38 164 ALA A N 1
ATOM 1326 C CA . ALA A 1 164 ? -1.076 -11.953 -12.947 1.00 83.38 164 ALA A CA 1
ATOM 1327 C C . ALA A 1 164 ? -1.878 -10.680 -12.675 1.00 83.38 164 ALA A C 1
ATOM 1329 O O . ALA A 1 164 ? -2.268 -10.444 -11.532 1.00 83.38 164 ALA A O 1
ATOM 1330 N N . ARG A 1 165 ? -2.200 -9.911 -13.723 1.00 81.44 165 ARG A N 1
ATOM 1331 C CA . ARG A 1 165 ? -3.059 -8.729 -13.615 1.00 81.44 165 ARG A CA 1
ATOM 1332 C C . ARG A 1 165 ? -4.452 -9.079 -13.097 1.00 81.44 165 ARG A C 1
ATOM 1334 O O . ARG A 1 165 ? -4.915 -8.434 -12.165 1.00 81.44 165 ARG A O 1
ATOM 1341 N N . ILE A 1 166 ? -5.091 -10.129 -13.626 1.00 84.12 166 ILE A N 1
ATOM 1342 C CA . ILE A 1 166 ? -6.400 -10.587 -13.125 1.00 84.12 166 ILE A CA 1
ATOM 1343 C C . ILE A 1 166 ? -6.320 -10.925 -11.634 1.00 84.12 166 ILE A C 1
ATOM 1345 O O . ILE A 1 166 ? -7.154 -10.466 -10.854 1.00 84.12 166 ILE A O 1
ATOM 1349 N N . ILE A 1 167 ? -5.324 -11.723 -11.232 1.00 86.75 167 ILE A N 1
ATOM 1350 C CA . ILE A 1 167 ? -5.175 -12.148 -9.833 1.00 86.75 167 ILE A CA 1
ATOM 1351 C C . ILE A 1 167 ? -4.964 -10.928 -8.934 1.00 86.75 167 ILE A C 1
ATOM 1353 O O . ILE A 1 167 ? -5.632 -10.802 -7.908 1.00 86.75 167 ILE A O 1
ATOM 1357 N N . TYR A 1 168 ? -4.101 -10.001 -9.351 1.00 83.94 168 TYR A N 1
ATOM 1358 C CA . TYR A 1 168 ? -3.882 -8.744 -8.650 1.00 83.94 168 TYR A CA 1
ATOM 1359 C C . TYR A 1 168 ? -5.185 -7.953 -8.474 1.00 83.94 168 TYR A C 1
ATOM 1361 O O . TYR A 1 168 ? -5.526 -7.585 -7.351 1.00 83.94 168 TYR A O 1
ATOM 1369 N N . THR A 1 169 ? -5.960 -7.744 -9.543 1.00 83.56 169 THR A N 1
ATOM 1370 C CA . THR A 1 169 ? -7.232 -7.007 -9.478 1.00 83.56 169 THR A CA 1
ATOM 1371 C C . THR A 1 169 ? -8.228 -7.677 -8.531 1.00 83.56 169 THR A C 1
ATOM 1373 O O . THR A 1 169 ? -8.878 -6.993 -7.740 1.00 83.56 169 THR A O 1
ATOM 1376 N N . VAL A 1 170 ? -8.321 -9.010 -8.557 1.00 85.25 170 VAL A N 1
ATOM 1377 C CA . VAL A 1 170 ? -9.195 -9.784 -7.660 1.00 85.25 170 VAL A CA 1
ATOM 1378 C C . VAL A 1 170 ? -8.758 -9.668 -6.198 1.00 85.25 170 VAL A C 1
ATOM 1380 O O . VAL A 1 170 ? -9.608 -9.677 -5.311 1.00 85.25 170 VAL A O 1
ATOM 1383 N N . MET A 1 171 ? -7.460 -9.520 -5.924 1.00 87.62 171 MET A N 1
ATOM 1384 C CA . MET A 1 171 ? -6.956 -9.260 -4.573 1.00 87.62 171 MET A CA 1
ATOM 1385 C C . MET A 1 171 ? -7.140 -7.799 -4.147 1.00 87.62 171 MET A C 1
ATOM 1387 O O . MET A 1 171 ? -7.412 -7.528 -2.984 1.00 87.62 171 MET A O 1
ATOM 1391 N N . PHE A 1 172 ? -6.995 -6.842 -5.060 1.00 84.25 172 PHE A N 1
ATOM 1392 C CA . PHE A 1 172 ? -7.024 -5.417 -4.736 1.00 84.25 172 PHE A CA 1
ATOM 1393 C C . PHE A 1 172 ? -8.448 -4.860 -4.590 1.00 84.25 172 PHE A C 1
ATOM 1395 O O . PHE A 1 172 ? -8.745 -4.158 -3.621 1.00 84.25 172 PHE A O 1
ATOM 1402 N N . ALA A 1 173 ? -9.352 -5.188 -5.519 1.00 84.06 173 ALA A N 1
ATOM 1403 C CA . ALA A 1 173 ? -10.697 -4.611 -5.564 1.00 84.06 173 ALA A CA 1
ATOM 1404 C C . ALA A 1 173 ? -11.520 -4.840 -4.277 1.00 84.06 173 ALA A C 1
ATOM 1406 O O . ALA A 1 173 ? -12.155 -3.891 -3.802 1.00 84.06 173 ALA A O 1
ATOM 1407 N N . PRO A 1 174 ? -11.489 -6.029 -3.639 1.00 82.94 174 PRO A N 1
ATOM 1408 C CA . PRO A 1 174 ? -12.171 -6.223 -2.368 1.00 82.94 174 PRO A CA 1
ATOM 1409 C C . PRO A 1 174 ? -11.594 -5.333 -1.264 1.00 82.94 174 PRO A C 1
ATOM 1411 O O . PRO A 1 174 ? -12.371 -4.739 -0.517 1.00 82.94 174 PRO A O 1
ATOM 1414 N N . LEU A 1 175 ? -10.261 -5.189 -1.175 1.00 84.94 175 LEU A N 1
ATOM 1415 C CA . LEU A 1 175 ? -9.610 -4.321 -0.179 1.00 84.94 175 LEU A CA 1
ATOM 1416 C C . LEU A 1 175 ? -10.080 -2.876 -0.312 1.00 84.94 175 LEU A C 1
ATOM 1418 O O . LEU A 1 175 ? -10.371 -2.236 0.697 1.00 84.94 175 LEU A O 1
ATOM 1422 N N . PHE A 1 176 ? -10.229 -2.384 -1.541 1.00 81.69 176 PHE A N 1
ATOM 1423 C CA . PHE A 1 176 ? -10.765 -1.049 -1.790 1.00 81.69 176 PHE A CA 1
ATOM 1424 C C . PHE A 1 176 ? -12.200 -0.896 -1.262 1.00 81.69 176 PHE A C 1
ATOM 1426 O O . PHE A 1 176 ? -12.498 0.047 -0.524 1.00 81.69 176 PHE A O 1
ATOM 1433 N N . GLY A 1 177 ? -13.078 -1.862 -1.554 1.00 84.19 177 GLY A N 1
ATOM 1434 C CA . GLY A 1 177 ? -14.447 -1.874 -1.027 1.00 84.19 177 GLY A CA 1
ATOM 1435 C C . GLY A 1 177 ? -14.497 -1.914 0.505 1.00 84.19 177 GLY A C 1
ATOM 1436 O O . GLY A 1 177 ? -15.324 -1.246 1.125 1.00 84.19 177 GLY A O 1
ATOM 1437 N N . ILE A 1 178 ? -13.567 -2.638 1.127 1.00 84.12 178 ILE A N 1
ATOM 1438 C CA . ILE A 1 178 ? -13.431 -2.733 2.583 1.00 84.12 178 ILE A CA 1
ATOM 1439 C C . ILE A 1 178 ? -12.994 -1.400 3.202 1.00 84.12 178 ILE A C 1
ATOM 1441 O O . ILE A 1 178 ? -13.565 -0.992 4.216 1.00 84.12 178 ILE A O 1
ATOM 1445 N N . VAL A 1 179 ? -12.013 -0.711 2.606 1.00 85.19 179 VAL A N 1
ATOM 1446 C CA . VAL A 1 179 ? -11.584 0.630 3.044 1.00 85.19 179 VAL A CA 1
ATOM 1447 C C . VAL A 1 179 ? -12.762 1.598 2.990 1.00 85.19 179 VAL A C 1
ATOM 1449 O O . VAL A 1 179 ? -13.022 2.297 3.971 1.00 85.19 179 VAL A O 1
ATOM 1452 N N . LEU A 1 180 ? -13.512 1.597 1.885 1.00 86.00 180 LEU A N 1
ATOM 1453 C CA . LEU A 1 180 ? -14.668 2.472 1.704 1.00 86.00 180 LEU A CA 1
ATOM 1454 C C . LEU A 1 180 ? -15.768 2.176 2.731 1.00 86.00 180 LEU A C 1
ATOM 1456 O O . LEU A 1 180 ? -16.272 3.090 3.382 1.00 86.00 180 LEU A O 1
ATOM 1460 N N . TYR A 1 181 ? -16.103 0.900 2.929 1.00 85.06 181 TYR A N 1
ATOM 1461 C CA . TYR A 1 181 ? -17.079 0.481 3.934 1.00 85.06 181 TYR A CA 1
ATOM 1462 C C . TYR A 1 181 ? -16.650 0.884 5.353 1.00 85.06 181 TYR A C 1
ATOM 1464 O O . TYR A 1 181 ? -17.454 1.426 6.116 1.00 85.06 181 TYR A O 1
ATOM 1472 N N . GLY A 1 182 ? -15.378 0.660 5.697 1.00 80.25 182 GLY A N 1
ATOM 1473 C CA . GLY A 1 182 ? -14.796 1.061 6.976 1.00 80.25 182 GLY A CA 1
ATOM 1474 C C . GLY A 1 182 ? -14.900 2.568 7.200 1.00 80.25 182 GLY A C 1
ATOM 1475 O O . GLY A 1 182 ? -15.392 2.995 8.241 1.00 80.25 182 GLY A O 1
ATOM 1476 N N . LEU A 1 183 ? -14.541 3.371 6.196 1.00 83.00 183 LEU A N 1
ATOM 1477 C CA . LEU A 1 183 ? -14.660 4.828 6.243 1.00 83.00 183 LEU A CA 1
ATOM 1478 C C . LEU A 1 183 ? -16.103 5.291 6.435 1.00 83.00 183 LEU A C 1
ATOM 1480 O O . LEU A 1 183 ? -16.361 6.102 7.321 1.00 83.00 183 LEU A O 1
ATOM 1484 N N . VAL A 1 184 ? -17.054 4.758 5.663 1.00 85.50 184 VAL A N 1
ATOM 1485 C CA . VAL A 1 184 ? -18.481 5.100 5.803 1.00 85.50 184 VAL A CA 1
ATOM 1486 C C . VAL A 1 184 ? -18.980 4.776 7.212 1.00 85.50 184 VAL A C 1
ATOM 1488 O O . VAL A 1 184 ? -19.682 5.582 7.828 1.00 85.50 184 VAL A O 1
ATOM 1491 N N . ARG A 1 185 ? -18.586 3.623 7.765 1.00 82.88 185 ARG A N 1
ATOM 1492 C CA . ARG A 1 185 ? -18.937 3.227 9.134 1.00 82.88 185 ARG A CA 1
ATOM 1493 C C . ARG A 1 185 ? -18.329 4.169 10.177 1.00 82.88 185 ARG A C 1
ATOM 1495 O O . ARG A 1 185 ? -19.044 4.589 11.093 1.00 82.88 185 ARG A O 1
ATOM 1502 N N . SER A 1 186 ? -17.049 4.514 10.055 1.00 80.56 186 SER A N 1
ATOM 1503 C CA . SER A 1 186 ? -16.368 5.420 10.988 1.00 80.56 186 SER A CA 1
ATOM 1504 C C . SER A 1 186 ? -16.926 6.846 10.897 1.00 80.56 186 SER A C 1
ATOM 1506 O O . SER A 1 186 ? -17.181 7.460 11.931 1.00 80.56 186 SER A O 1
ATOM 1508 N N . LEU A 1 187 ? -17.237 7.342 9.694 1.00 83.00 187 LEU A N 1
ATOM 1509 C CA . LEU A 1 187 ? -17.879 8.645 9.475 1.00 83.00 187 LEU A CA 1
ATOM 1510 C C . LEU A 1 187 ? -19.292 8.699 10.060 1.00 83.00 187 LEU A C 1
ATOM 1512 O O . LEU A 1 187 ? -19.647 9.668 10.729 1.00 83.00 187 LEU A O 1
ATOM 1516 N N . ARG A 1 188 ? -20.094 7.645 9.874 1.00 82.94 188 ARG A N 1
ATOM 1517 C CA . ARG A 1 188 ? -21.422 7.548 10.497 1.00 82.94 188 ARG A CA 1
ATOM 1518 C C . ARG A 1 188 ? -21.324 7.549 12.022 1.00 82.94 188 ARG A C 1
ATOM 1520 O O . ARG A 1 188 ? -22.119 8.205 12.685 1.00 82.94 188 ARG A O 1
ATOM 1527 N N . THR A 1 189 ? -20.351 6.829 12.577 1.00 77.62 189 THR A N 1
ATOM 1528 C CA . THR A 1 189 ? -20.115 6.790 14.028 1.00 77.62 189 THR A CA 1
ATOM 1529 C C . THR A 1 189 ? -19.714 8.166 14.557 1.00 77.62 189 THR A C 1
ATOM 1531 O O . THR A 1 189 ? -20.242 8.595 15.581 1.00 77.62 189 THR A O 1
ATOM 1534 N N . PHE A 1 190 ? -18.857 8.884 13.828 1.00 75.31 190 PHE A N 1
ATOM 1535 C CA . PHE A 1 190 ? -18.486 10.263 14.132 1.00 75.31 190 PHE A CA 1
ATOM 1536 C C . PHE A 1 190 ? -19.701 11.207 14.117 1.00 75.31 190 PHE A C 1
ATOM 1538 O O . PHE A 1 190 ? -19.938 11.913 15.096 1.00 75.31 190 PHE A O 1
ATOM 1545 N N . ALA A 1 191 ? -20.523 11.154 13.064 1.00 78.00 191 ALA A N 1
ATOM 1546 C CA . ALA A 1 191 ? -21.716 11.993 12.930 1.00 78.00 191 ALA A CA 1
ATOM 1547 C C . ALA A 1 191 ? -22.756 11.752 14.041 1.00 78.00 191 ALA A C 1
ATOM 1549 O O . ALA A 1 191 ? -23.432 12.685 14.464 1.00 78.00 191 ALA A O 1
ATOM 1550 N N . LEU A 1 192 ? -22.873 10.510 14.526 1.00 78.19 192 LEU A N 1
ATOM 1551 C CA . LEU A 1 192 ? -23.836 10.132 15.565 1.00 78.19 192 LEU A CA 1
ATOM 1552 C C . LEU A 1 192 ? -23.344 10.386 16.996 1.00 78.19 192 LEU A C 1
ATOM 1554 O O . LEU A 1 192 ? -24.172 10.573 17.882 1.00 78.19 192 LEU A O 1
ATOM 1558 N N . ARG A 1 193 ? -22.029 10.344 17.250 1.00 66.62 193 ARG A N 1
ATOM 1559 C CA . ARG A 1 193 ? -21.465 10.446 18.610 1.00 66.62 193 ARG A CA 1
ATOM 1560 C C . ARG A 1 193 ? -20.818 11.794 18.934 1.00 66.62 193 ARG A C 1
ATOM 1562 O O . ARG A 1 193 ? -20.453 11.984 20.086 1.00 66.62 193 ARG A O 1
ATOM 1569 N N . GLN A 1 194 ? -20.669 12.701 17.961 1.00 58.28 194 GLN A N 1
ATOM 1570 C CA . GLN A 1 194 ? -20.136 14.076 18.079 1.00 58.28 194 GLN A CA 1
ATOM 1571 C C . GLN A 1 194 ? -18.788 14.273 18.806 1.00 58.28 194 GLN A C 1
ATOM 1573 O O . GLN A 1 194 ? -18.291 15.393 18.847 1.00 58.28 194 GLN A O 1
ATOM 1578 N N . SER A 1 195 ? -18.139 13.233 19.324 1.00 55.53 195 SER A N 1
ATOM 1579 C CA . SER A 1 195 ? -16.847 13.352 19.990 1.00 55.53 195 SER A CA 1
ATOM 1580 C C . SER A 1 195 ? -15.749 12.757 19.116 1.00 55.53 195 SER A C 1
ATOM 1582 O O . SER A 1 195 ? -15.630 11.543 18.943 1.00 55.53 195 SER A O 1
ATOM 1584 N N . LEU A 1 196 ? -14.920 13.645 18.565 1.00 60.47 196 LEU A N 1
ATOM 1585 C CA . LEU A 1 196 ? -13.607 13.306 18.020 1.00 60.47 196 LEU A CA 1
ATOM 1586 C C . LEU A 1 196 ? -12.627 12.915 19.128 1.00 60.47 196 LEU A C 1
ATOM 1588 O O . LEU A 1 196 ? -11.471 12.702 18.813 1.00 60.47 196 LEU A O 1
ATOM 1592 N N . GLU A 1 197 ? -12.991 12.882 20.408 1.00 66.56 197 GLU A N 1
ATOM 1593 C CA . GLU A 1 197 ? -12.025 12.683 21.496 1.00 66.56 197 GLU A CA 1
ATOM 1594 C C . GLU A 1 197 ? -11.476 11.259 21.548 1.00 66.56 197 GLU A C 1
ATOM 1596 O O . GLU A 1 197 ? -10.369 11.085 22.044 1.00 66.56 197 GLU A O 1
ATOM 1601 N N . ASP A 1 198 ? -12.174 10.272 20.968 1.00 71.06 198 ASP A N 1
ATOM 1602 C CA . ASP A 1 198 ? -11.681 8.896 20.900 1.00 71.06 198 ASP A CA 1
ATOM 1603 C C . ASP A 1 198 ? -10.497 8.775 19.908 1.00 71.06 198 ASP A C 1
ATOM 1605 O O . ASP A 1 198 ? -10.679 8.858 18.682 1.00 71.06 198 ASP A O 1
ATOM 1609 N N . PRO A 1 199 ? -9.265 8.543 20.399 1.00 71.75 199 PRO A N 1
ATOM 1610 C CA . PRO A 1 199 ? -8.070 8.427 19.565 1.00 71.75 199 PRO A CA 1
ATOM 1611 C C . PRO A 1 199 ? -8.117 7.215 18.628 1.00 71.75 199 PRO A C 1
ATOM 1613 O O . PRO A 1 199 ? -7.499 7.239 17.559 1.00 71.75 199 PRO A O 1
ATOM 1616 N N . ARG A 1 200 ? -8.890 6.173 18.963 1.00 74.25 200 ARG A N 1
ATOM 1617 C CA . ARG A 1 200 ? -9.084 5.010 18.091 1.00 74.25 200 ARG A CA 1
ATOM 1618 C C . ARG A 1 200 ? -9.897 5.376 16.853 1.00 74.25 200 ARG A C 1
ATOM 1620 O O . ARG A 1 200 ? -9.526 4.985 15.748 1.00 74.25 200 ARG A O 1
ATOM 1627 N N . LEU A 1 201 ? -10.956 6.169 17.020 1.00 74.38 201 LEU A N 1
ATOM 1628 C CA . LEU A 1 201 ? -11.781 6.644 15.907 1.00 74.38 201 LEU A CA 1
ATOM 1629 C C . LEU A 1 201 ? -10.986 7.584 14.986 1.00 74.38 201 LEU A C 1
ATOM 1631 O O . LEU A 1 201 ? -11.067 7.452 13.763 1.00 74.38 201 LEU A O 1
ATOM 1635 N N . ARG A 1 202 ? -10.164 8.483 15.557 1.00 76.00 202 ARG A N 1
ATOM 1636 C CA . ARG A 1 202 ? -9.235 9.337 14.786 1.00 76.00 202 ARG A CA 1
ATOM 1637 C C . ARG A 1 202 ? -8.285 8.504 13.939 1.00 76.00 202 ARG A C 1
ATOM 1639 O O . ARG A 1 202 ? -8.109 8.786 12.756 1.00 76.00 202 ARG A O 1
ATOM 1646 N N . PHE A 1 203 ? -7.694 7.472 14.534 1.00 79.44 203 PHE A N 1
ATOM 1647 C CA . PHE A 1 203 ? -6.803 6.573 13.821 1.00 79.44 203 PHE A CA 1
ATOM 1648 C C . PHE A 1 203 ? -7.512 5.851 12.682 1.00 79.44 203 PHE A C 1
ATOM 1650 O O . PHE A 1 203 ? -7.004 5.863 11.564 1.00 79.44 203 PHE A O 1
ATOM 1657 N N . GLU A 1 204 ? -8.678 5.248 12.928 1.00 78.75 204 GLU A N 1
ATOM 1658 C CA . GLU A 1 204 ? -9.442 4.527 11.902 1.00 78.75 204 GLU A CA 1
ATOM 1659 C C . GLU A 1 204 ? -9.795 5.429 10.711 1.00 78.75 204 GLU A C 1
ATOM 1661 O O . GLU A 1 204 ? -9.605 5.015 9.565 1.00 78.75 204 GLU A O 1
ATOM 1666 N N . LEU A 1 205 ? -10.208 6.674 10.973 1.00 80.50 205 LEU A N 1
ATOM 1667 C CA . LEU A 1 205 ? -10.502 7.673 9.944 1.00 80.50 205 LEU A CA 1
ATOM 1668 C C . LEU A 1 205 ? -9.250 8.105 9.173 1.00 80.50 205 LEU A C 1
ATOM 1670 O O . LEU A 1 205 ? -9.242 8.027 7.949 1.00 80.50 205 LEU A O 1
ATOM 1674 N N . LEU A 1 206 ? -8.183 8.525 9.861 1.00 82.50 206 LEU A N 1
ATOM 1675 C CA . LEU A 1 206 ? -6.963 9.027 9.214 1.00 82.50 206 LEU A CA 1
ATOM 1676 C C . LEU A 1 206 ? -6.241 7.935 8.415 1.00 82.50 206 LEU A C 1
ATOM 1678 O O . LEU A 1 206 ? -5.775 8.182 7.305 1.00 82.50 206 LEU A O 1
ATOM 1682 N N . SER A 1 207 ? -6.188 6.713 8.948 1.00 80.62 207 SER A N 1
ATOM 1683 C CA . SER A 1 207 ? -5.614 5.556 8.251 1.00 80.62 207 SER A CA 1
ATOM 1684 C C . SER A 1 207 ? -6.477 5.075 7.082 1.00 80.62 207 SER A C 1
ATOM 1686 O O . SER A 1 207 ? -5.937 4.655 6.066 1.00 80.62 207 SER A O 1
ATOM 1688 N N . GLY A 1 208 ? -7.808 5.133 7.195 1.00 82.94 208 GLY A N 1
ATOM 1689 C CA . GLY A 1 208 ? -8.704 4.826 6.081 1.00 82.94 208 GLY A CA 1
ATOM 1690 C C . GLY A 1 208 ? -8.590 5.866 4.967 1.00 82.94 208 GLY A C 1
ATOM 1691 O O . GLY A 1 208 ? -8.487 5.503 3.799 1.00 82.94 208 GLY A O 1
ATOM 1692 N N . LEU A 1 209 ? -8.548 7.153 5.330 1.00 83.56 209 LEU A N 1
ATOM 1693 C CA . LEU A 1 209 ? -8.399 8.261 4.389 1.00 83.56 209 LEU A CA 1
ATOM 1694 C C . LEU A 1 209 ? -7.053 8.205 3.673 1.00 83.56 209 LEU A C 1
ATOM 1696 O O . LEU A 1 209 ? -7.024 8.388 2.463 1.00 83.56 209 LEU A O 1
ATOM 1700 N N . SER A 1 210 ? -5.956 7.903 4.375 1.00 83.81 210 SER A N 1
ATOM 1701 C CA . SER A 1 210 ? -4.658 7.747 3.716 1.00 83.81 210 SER A CA 1
ATOM 1702 C C . SER A 1 210 ? -4.688 6.593 2.708 1.00 83.81 210 SER A C 1
ATOM 1704 O O . SER A 1 210 ? -4.357 6.790 1.543 1.00 83.81 210 SER A O 1
ATOM 1706 N N . LEU A 1 211 ? -5.188 5.414 3.083 1.00 82.19 211 LEU A N 1
ATOM 1707 C CA . LEU A 1 211 ? -5.305 4.297 2.137 1.00 82.19 211 LEU A CA 1
ATOM 1708 C C . LEU A 1 211 ? -6.213 4.620 0.940 1.00 82.19 211 LEU A C 1
ATOM 1710 O O . LEU A 1 211 ? -5.898 4.228 -0.182 1.00 82.19 211 LEU A O 1
ATOM 1714 N N . LEU A 1 212 ? -7.302 5.364 1.154 1.00 84.00 212 LEU A N 1
ATOM 1715 C CA . LEU A 1 212 ? -8.195 5.799 0.081 1.00 84.00 212 LEU A CA 1
ATOM 1716 C C . LEU A 1 212 ? -7.500 6.773 -0.878 1.00 84.00 212 LEU A C 1
ATOM 1718 O O . LEU A 1 212 ? -7.582 6.583 -2.089 1.00 84.00 212 LEU A O 1
ATOM 1722 N N . VAL A 1 213 ? -6.806 7.791 -0.359 1.00 81.00 213 VAL A N 1
ATOM 1723 C CA . VAL A 1 213 ? -6.070 8.758 -1.192 1.00 81.00 213 VAL A CA 1
ATOM 1724 C C . VAL A 1 213 ? -4.958 8.051 -1.966 1.00 81.00 213 VAL A C 1
ATOM 1726 O O . VAL A 1 213 ? -4.789 8.337 -3.147 1.00 81.00 213 VAL A O 1
ATOM 1729 N N . LEU A 1 214 ? -4.267 7.077 -1.361 1.00 79.56 214 LEU A N 1
ATOM 1730 C CA . LEU A 1 214 ? -3.257 6.268 -2.049 1.00 79.56 214 LEU A CA 1
ATOM 1731 C C . LEU A 1 214 ? -3.852 5.488 -3.226 1.00 79.56 214 LEU A C 1
ATOM 1733 O O . LEU A 1 214 ? -3.283 5.486 -4.316 1.00 79.56 214 LEU A O 1
ATOM 1737 N N . ALA A 1 215 ? -4.990 4.827 -3.000 1.00 77.00 215 ALA A N 1
ATOM 1738 C CA . ALA A 1 215 ? -5.670 4.040 -4.020 1.00 77.00 215 ALA A CA 1
ATOM 1739 C C . ALA A 1 215 ? -6.196 4.927 -5.158 1.00 77.00 215 ALA A C 1
ATOM 1741 O O . ALA A 1 215 ? -5.969 4.618 -6.324 1.00 77.00 215 ALA A O 1
ATOM 1742 N N . LEU A 1 216 ? -6.837 6.054 -4.828 1.00 75.81 216 LEU A N 1
ATOM 1743 C CA . LEU A 1 216 ? -7.350 7.006 -5.814 1.00 75.81 216 LEU A CA 1
ATOM 1744 C C . LEU A 1 216 ? -6.223 7.628 -6.640 1.00 75.81 216 LEU A C 1
ATOM 1746 O O . LEU A 1 216 ? -6.288 7.593 -7.867 1.00 75.81 216 LEU A O 1
ATOM 1750 N N . ALA A 1 217 ? -5.165 8.118 -5.984 1.00 71.62 217 ALA A N 1
ATOM 1751 C CA . ALA A 1 217 ? -3.981 8.641 -6.662 1.00 71.62 217 ALA A CA 1
ATOM 1752 C C . ALA A 1 217 ? -3.394 7.605 -7.624 1.00 71.62 217 ALA A C 1
ATOM 1754 O O . ALA A 1 217 ? -2.988 7.949 -8.726 1.00 71.62 217 ALA A O 1
ATOM 1755 N N . GLY A 1 218 ? -3.414 6.335 -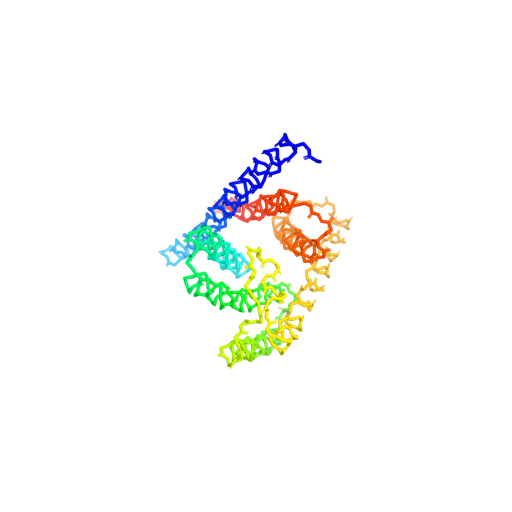7.226 1.00 67.31 218 GLY A N 1
ATOM 1756 C CA . GLY A 1 218 ? -2.988 5.237 -8.069 1.00 67.31 218 GLY A CA 1
ATOM 1757 C C . GLY A 1 218 ? -3.827 5.001 -9.305 1.00 67.31 218 GLY A C 1
ATOM 1758 O O . GLY A 1 218 ? -3.302 4.947 -10.410 1.00 67.31 218 GLY A O 1
ATOM 1759 N N . THR A 1 219 ? -5.142 4.924 -9.136 1.00 68.69 219 THR A N 1
ATOM 1760 C CA . THR A 1 219 ? -6.060 4.737 -10.267 1.00 68.69 219 THR A CA 1
ATOM 1761 C C . THR A 1 219 ? -6.020 5.901 -11.260 1.00 68.69 219 THR A C 1
ATOM 1763 O O . THR A 1 219 ? -6.152 5.687 -12.460 1.00 68.69 219 THR A O 1
ATOM 1766 N N . MET A 1 220 ? -5.815 7.135 -10.785 1.00 67.88 220 MET A N 1
ATOM 1767 C CA . MET A 1 220 ? -5.688 8.305 -11.661 1.00 67.88 220 MET A CA 1
ATOM 1768 C C . MET A 1 220 ? -4.387 8.272 -12.477 1.00 67.88 220 MET A C 1
ATOM 1770 O O . MET A 1 220 ? -4.409 8.652 -13.649 1.00 67.88 220 MET A O 1
ATOM 1774 N N . ASP A 1 221 ? -3.303 7.763 -11.879 1.00 63.50 221 ASP A N 1
ATOM 1775 C CA . ASP A 1 221 ? -2.012 7.502 -12.532 1.00 63.50 221 ASP A CA 1
ATOM 1776 C C . ASP A 1 221 ? -2.171 6.448 -13.648 1.00 63.50 221 ASP A C 1
ATOM 1778 O O . ASP A 1 221 ? -1.749 6.669 -14.781 1.00 63.50 221 ASP A O 1
ATOM 1782 N N . GLU A 1 222 ? -2.867 5.334 -13.375 1.00 59.34 222 GLU A N 1
ATOM 1783 C CA . GLU A 1 222 ? -3.127 4.275 -14.372 1.00 59.34 222 GLU A CA 1
ATOM 1784 C C . GLU A 1 222 ? -3.964 4.760 -15.556 1.00 59.34 222 GLU A C 1
ATOM 1786 O O . GLU A 1 222 ? -3.706 4.388 -16.700 1.00 59.34 222 GLU A O 1
ATOM 1791 N N . LEU A 1 223 ? -4.969 5.595 -15.293 1.00 62.59 223 LEU A N 1
ATOM 1792 C CA . LEU A 1 223 ? -5.857 6.120 -16.328 1.00 62.59 223 LEU A CA 1
ATOM 1793 C C . LEU A 1 223 ? -5.248 7.310 -17.088 1.00 62.59 223 LEU A C 1
ATOM 1795 O O . LEU A 1 223 ? -5.911 7.862 -17.966 1.00 62.59 223 LEU A O 1
ATOM 1799 N N . SER A 1 224 ? -4.014 7.719 -16.755 1.00 61.03 224 SER A N 1
ATOM 1800 C CA . SER A 1 224 ? -3.348 8.907 -17.316 1.00 61.03 224 SER A CA 1
ATOM 1801 C C . SER A 1 224 ? -4.216 10.172 -17.224 1.00 61.03 224 SER A C 1
ATOM 1803 O O . SER A 1 224 ? -4.167 11.049 -18.086 1.00 61.03 224 SER A O 1
ATOM 1805 N N . LEU A 1 225 ? -5.051 10.262 -16.182 1.00 60.16 225 LEU A N 1
ATOM 1806 C CA . LEU A 1 225 ? -6.001 11.364 -15.988 1.00 60.16 225 LEU A CA 1
ATOM 1807 C C . LEU A 1 225 ? -5.353 12.586 -15.331 1.00 60.16 225 LEU A C 1
ATOM 1809 O O . LEU A 1 225 ? -5.959 13.657 -15.286 1.00 60.16 225 LEU A O 1
A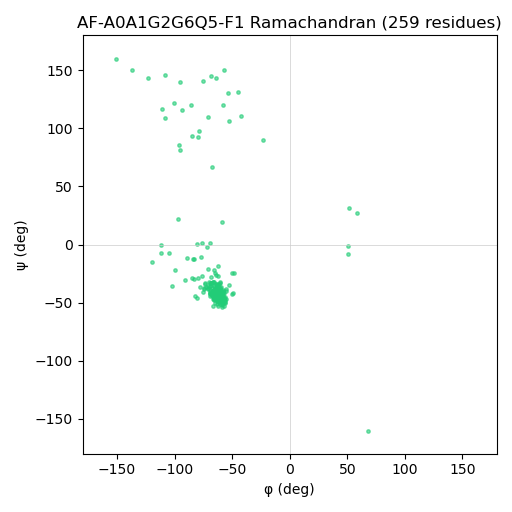TOM 1813 N N . THR A 1 226 ? -4.147 12.429 -14.791 1.00 63.00 226 THR A N 1
ATOM 1814 C CA . THR A 1 226 ? -3.442 13.456 -14.024 1.00 63.00 226 THR A CA 1
ATOM 1815 C C . THR A 1 226 ? -1.974 13.519 -14.399 1.00 63.00 226 THR A C 1
ATOM 1817 O O . THR A 1 226 ? -1.369 12.516 -14.752 1.00 63.00 226 THR A O 1
ATOM 1820 N N . TYR A 1 227 ? -1.396 14.713 -14.277 1.00 63.91 227 TYR A N 1
ATOM 1821 C CA . TYR A 1 227 ? 0.041 14.920 -14.419 1.00 63.91 227 TYR A CA 1
ATOM 1822 C C . TYR A 1 227 ? 0.815 14.265 -13.262 1.00 63.91 227 TYR A C 1
ATOM 1824 O O . TYR A 1 227 ? 0.371 14.334 -12.113 1.00 63.91 227 TYR A O 1
ATOM 1832 N N . ASP A 1 228 ? 2.011 13.738 -13.539 1.00 61.91 228 ASP A N 1
ATOM 1833 C CA . ASP A 1 228 ? 2.847 12.993 -12.577 1.00 61.91 228 ASP A CA 1
ATOM 1834 C C . ASP A 1 228 ? 3.110 13.746 -11.256 1.00 61.91 228 ASP A C 1
ATOM 1836 O O . ASP A 1 228 ? 3.145 13.157 -10.170 1.00 61.91 228 ASP A O 1
ATOM 1840 N N . TRP A 1 229 ? 3.241 15.077 -11.317 1.00 64.81 229 TRP A N 1
ATOM 1841 C CA . TRP A 1 229 ? 3.456 15.927 -10.140 1.00 64.81 229 TRP A CA 1
ATOM 1842 C C . TRP A 1 229 ? 2.235 15.982 -9.207 1.00 64.81 229 TRP A C 1
ATOM 1844 O O . TRP A 1 229 ? 2.393 16.058 -7.987 1.00 64.81 229 TRP A O 1
ATOM 1854 N N . ALA A 1 230 ? 1.015 15.901 -9.747 1.00 66.00 230 ALA A N 1
ATOM 1855 C CA . ALA A 1 230 ? -0.208 15.861 -8.948 1.00 66.00 230 ALA A CA 1
ATOM 1856 C C . ALA A 1 230 ? -0.301 14.534 -8.180 1.00 66.00 230 ALA A C 1
ATOM 1858 O O . ALA A 1 230 ? -0.648 14.520 -6.995 1.00 66.00 230 ALA A O 1
ATOM 1859 N N . THR A 1 231 ? 0.110 13.432 -8.815 1.00 65.94 231 THR A N 1
ATOM 1860 C CA . THR A 1 231 ? 0.231 12.118 -8.176 1.00 65.94 231 THR A CA 1
ATOM 1861 C C . THR A 1 231 ? 1.264 12.147 -7.044 1.00 65.94 231 THR A C 1
ATOM 1863 O O . THR A 1 231 ? 1.017 11.609 -5.961 1.00 65.94 231 THR A O 1
ATOM 1866 N N . ALA A 1 232 ? 2.402 12.824 -7.235 1.00 65.81 232 ALA A N 1
ATOM 1867 C CA . ALA A 1 232 ? 3.413 12.999 -6.189 1.00 65.81 232 ALA A CA 1
ATOM 1868 C C . ALA A 1 232 ? 2.876 13.780 -4.972 1.00 65.81 232 ALA A C 1
ATOM 1870 O O . ALA A 1 232 ? 3.089 13.363 -3.831 1.00 65.81 232 ALA A O 1
ATOM 1871 N N . ILE A 1 233 ? 2.115 14.858 -5.192 1.00 68.69 233 ILE A N 1
ATOM 1872 C CA . ILE A 1 233 ? 1.466 15.620 -4.111 1.00 68.69 233 ILE A CA 1
ATOM 1873 C C . ILE A 1 233 ? 0.441 14.755 -3.369 1.00 68.69 233 ILE A C 1
ATOM 1875 O O . ILE A 1 233 ? 0.444 14.725 -2.139 1.00 68.69 233 ILE A O 1
ATOM 1879 N N . ALA A 1 234 ? -0.396 14.000 -4.084 1.00 70.88 234 ALA A N 1
ATOM 1880 C CA . ALA A 1 234 ? -1.375 13.112 -3.458 1.00 70.88 234 ALA A CA 1
ATOM 1881 C C . ALA A 1 234 ? -0.705 12.041 -2.574 1.00 70.88 234 ALA A C 1
ATOM 1883 O O . ALA A 1 234 ? -1.186 11.743 -1.475 1.00 70.88 234 ALA A O 1
ATOM 1884 N N . ARG A 1 235 ? 0.455 11.516 -2.997 1.00 70.81 235 ARG A N 1
ATOM 1885 C CA . ARG A 1 235 ? 1.290 10.609 -2.188 1.00 70.81 235 ARG A CA 1
ATOM 1886 C C . ARG A 1 235 ? 1.823 11.297 -0.928 1.00 70.81 235 ARG A C 1
ATOM 1888 O O . ARG A 1 235 ? 1.770 10.706 0.148 1.00 70.81 235 ARG A O 1
ATOM 1895 N N . LEU A 1 236 ? 2.268 12.551 -1.015 1.00 71.69 236 LEU A N 1
ATOM 1896 C CA . LEU A 1 236 ? 2.695 13.325 0.158 1.00 71.69 236 LEU A CA 1
ATOM 1897 C C . LEU A 1 236 ? 1.539 13.579 1.133 1.00 71.69 236 LEU A C 1
ATOM 1899 O O . LEU A 1 236 ? 1.689 13.335 2.330 1.00 71.69 236 LEU A O 1
ATOM 1903 N N . CYS A 1 237 ? 0.367 13.986 0.641 1.00 74.88 237 CYS A N 1
ATOM 1904 C CA . CYS A 1 237 ? -0.830 14.161 1.470 1.00 74.88 237 CYS A CA 1
ATOM 1905 C C . CYS A 1 237 ? -1.229 12.859 2.173 1.00 74.88 237 CYS A C 1
ATOM 1907 O O . CYS A 1 237 ? -1.554 12.861 3.361 1.00 74.88 237 CYS A O 1
ATOM 1909 N N . THR A 1 238 ? -1.149 11.740 1.454 1.00 79.00 238 THR A N 1
ATOM 1910 C CA . THR A 1 238 ? -1.383 10.406 2.008 1.00 79.00 238 THR A CA 1
ATOM 1911 C C . THR A 1 238 ? -0.441 10.109 3.172 1.00 79.00 238 THR A C 1
ATOM 1913 O O . THR A 1 238 ? -0.881 9.649 4.227 1.00 79.00 238 THR A O 1
ATOM 1916 N N . LEU A 1 239 ? 0.853 10.370 2.991 1.00 74.00 239 LEU A N 1
ATOM 1917 C CA . LEU A 1 239 ? 1.878 10.104 3.997 1.00 74.00 239 LEU A CA 1
ATOM 1918 C C . LEU A 1 239 ? 1.719 10.973 5.233 1.00 74.00 239 LEU A C 1
ATOM 1920 O O . LEU A 1 239 ? 1.845 10.470 6.345 1.00 74.00 239 LEU A O 1
ATOM 1924 N N . VAL A 1 240 ? 1.380 12.250 5.053 1.00 76.69 240 VAL A N 1
ATOM 1925 C CA . VAL A 1 240 ? 1.039 13.138 6.169 1.00 76.69 240 VAL A CA 1
ATOM 1926 C C . VAL A 1 240 ? -0.169 12.580 6.923 1.00 76.69 240 VAL A C 1
ATOM 1928 O O . VAL A 1 240 ? -0.113 12.444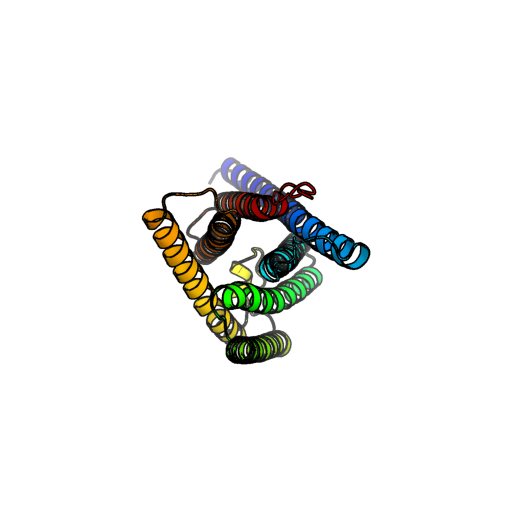 8.143 1.00 76.69 240 VAL A O 1
ATOM 1931 N N . GLY A 1 241 ? -1.225 12.163 6.219 1.00 73.56 241 GLY A N 1
ATOM 1932 C CA . GLY A 1 241 ? -2.386 11.512 6.832 1.00 73.56 241 GLY A CA 1
ATOM 1933 C C . GLY A 1 241 ? -2.024 10.236 7.601 1.00 73.56 241 GLY A C 1
ATOM 1934 O O . GLY A 1 241 ? -2.516 10.016 8.707 1.00 73.56 241 GLY A O 1
ATOM 1935 N N . ALA A 1 242 ? -1.114 9.420 7.065 1.00 74.12 242 ALA A N 1
ATOM 1936 C CA . ALA A 1 242 ? -0.631 8.206 7.713 1.00 74.12 242 ALA A CA 1
ATOM 1937 C C . ALA A 1 242 ? 0.237 8.482 8.951 1.00 74.12 242 ALA A C 1
ATOM 1939 O O . ALA A 1 242 ? 0.047 7.830 9.979 1.00 74.12 242 ALA A O 1
ATOM 1940 N N . MET A 1 243 ? 1.137 9.468 8.891 1.00 75.62 243 MET A N 1
ATOM 1941 C CA . MET A 1 243 ? 1.908 9.928 10.051 1.00 75.62 243 MET A CA 1
ATOM 1942 C C . MET A 1 243 ? 0.985 10.457 11.147 1.00 75.62 243 MET A C 1
ATOM 1944 O O . MET A 1 243 ? 1.141 10.090 12.309 1.00 75.62 243 MET A O 1
ATOM 1948 N N . LEU A 1 244 ? -0.003 11.281 10.788 1.00 76.12 244 LEU A N 1
ATOM 1949 C CA . LEU A 1 244 ? -0.981 11.814 11.736 1.00 76.12 244 LEU A CA 1
ATOM 1950 C C . LEU A 1 244 ? -1.830 10.703 12.356 1.00 76.12 244 LEU A C 1
ATOM 1952 O O . LEU A 1 244 ? -2.068 10.734 13.561 1.00 76.12 244 LEU A O 1
ATOM 1956 N N . ALA A 1 245 ? -2.240 9.698 11.572 1.00 70.25 245 ALA A N 1
ATOM 1957 C CA . ALA A 1 245 ? -2.907 8.512 12.102 1.00 70.25 245 ALA A CA 1
ATOM 1958 C C . ALA A 1 245 ? -2.012 7.836 13.147 1.00 70.25 245 ALA A C 1
ATOM 1960 O O . ALA A 1 245 ? -2.424 7.628 14.286 1.00 70.25 245 ALA A O 1
ATOM 1961 N N . TYR A 1 246 ? -0.763 7.553 12.782 1.00 68.44 246 TYR A N 1
ATOM 1962 C CA . TYR A 1 246 ? 0.192 6.906 13.669 1.00 68.44 246 TYR A CA 1
ATOM 1963 C C . TYR A 1 246 ? 0.403 7.696 14.973 1.00 68.44 246 TYR A C 1
ATOM 1965 O O . TYR A 1 246 ? 0.305 7.125 16.060 1.00 68.44 246 TYR A O 1
ATOM 1973 N N . PHE A 1 247 ? 0.594 9.016 14.893 1.00 70.00 247 PHE A N 1
ATOM 1974 C CA . PHE A 1 247 ? 0.728 9.877 16.070 1.00 70.00 247 PHE A CA 1
ATOM 1975 C C . PHE A 1 247 ? -0.547 9.977 16.908 1.00 70.00 247 PHE A C 1
ATOM 1977 O O . PHE A 1 247 ? -0.444 10.069 18.128 1.00 70.00 247 PHE A O 1
ATOM 1984 N N . ALA A 1 248 ? -1.737 9.903 16.306 1.00 68.94 248 ALA A N 1
ATOM 1985 C CA . ALA A 1 248 ? -2.994 9.884 17.055 1.00 68.94 248 ALA A CA 1
ATOM 1986 C C . ALA A 1 248 ? -3.085 8.674 18.002 1.00 68.94 248 ALA A C 1
ATOM 1988 O O . ALA A 1 248 ? -3.645 8.796 19.089 1.00 68.94 248 ALA A O 1
ATOM 1989 N N . ILE A 1 249 ? -2.491 7.534 17.625 1.00 66.88 249 ILE A N 1
ATOM 1990 C CA . ILE A 1 249 ? -2.327 6.384 18.524 1.00 66.88 249 ILE A CA 1
ATOM 1991 C C . ILE A 1 249 ? -1.110 6.544 19.432 1.00 66.88 249 ILE A C 1
ATOM 1993 O O . ILE A 1 249 ? -1.230 6.289 20.621 1.00 66.88 249 ILE A O 1
ATOM 1997 N N . ALA A 1 250 ? 0.052 6.972 18.932 1.00 58.56 250 ALA A N 1
ATOM 1998 C CA . ALA A 1 250 ? 1.258 7.096 19.760 1.00 58.56 250 ALA A CA 1
ATOM 1999 C C . ALA A 1 250 ? 1.113 8.145 20.886 1.00 58.56 250 ALA A C 1
ATOM 2001 O O . ALA A 1 250 ? 1.741 8.021 21.935 1.00 58.56 250 ALA A O 1
ATOM 2002 N N . GLY A 1 251 ? 0.251 9.148 20.690 1.00 55.09 251 GLY A N 1
ATOM 2003 C CA . GLY A 1 251 ? -0.142 10.148 21.683 1.00 55.09 251 GLY A CA 1
ATOM 2004 C C . GLY A 1 251 ? -1.050 9.621 22.800 1.00 55.09 251 GLY A C 1
ATOM 2005 O O . GLY A 1 251 ? -1.356 10.378 23.719 1.00 55.09 251 GLY A O 1
ATOM 2006 N N . LEU A 1 252 ? -1.445 8.340 22.771 1.00 50.59 252 LEU A N 1
ATOM 2007 C CA . LEU A 1 252 ? -2.073 7.628 23.889 1.00 50.59 252 LEU A CA 1
ATOM 2008 C C . LEU A 1 252 ? -1.077 7.439 25.048 1.00 50.59 252 LEU A C 1
ATOM 2010 O O . LEU A 1 252 ? -0.703 6.323 25.405 1.00 50.59 252 LEU A O 1
ATOM 2014 N N . ARG A 1 253 ? -0.663 8.532 25.690 1.00 45.62 253 ARG A N 1
ATOM 2015 C CA . ARG A 1 253 ? -0.377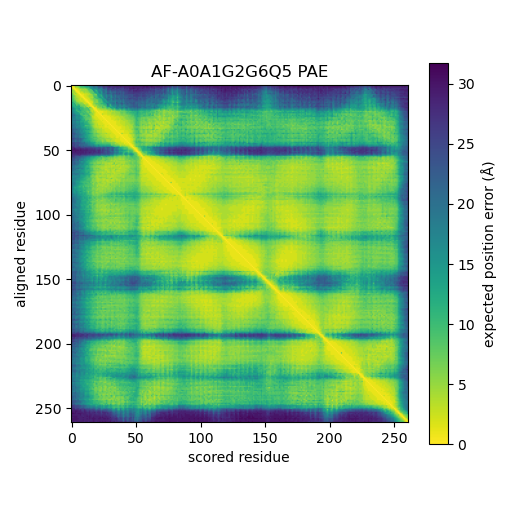 8.491 27.122 1.00 45.62 253 ARG A CA 1
ATOM 2016 C C . ARG A 1 253 ? -1.731 8.569 27.806 1.00 45.62 253 ARG A C 1
ATOM 2018 O O . ARG A 1 253 ? -2.246 9.659 28.025 1.00 45.62 253 ARG A O 1
ATOM 2025 N N . VAL A 1 254 ? -2.328 7.417 28.107 1.00 41.28 254 VAL A N 1
ATOM 2026 C CA . VAL A 1 254 ? -3.339 7.401 29.168 1.00 41.28 254 VAL A CA 1
ATOM 2027 C C . VAL A 1 254 ? -2.603 7.921 30.406 1.00 41.28 254 VAL A C 1
ATOM 2029 O O . VAL A 1 254 ? -1.555 7.349 30.731 1.00 41.28 254 VAL A O 1
ATOM 2032 N N . PRO A 1 255 ? -3.037 9.036 31.023 1.00 39.97 255 PRO A N 1
ATOM 2033 C CA . PRO A 1 255 ? -2.454 9.464 32.281 1.00 39.97 255 PRO A CA 1
ATOM 2034 C C . PRO A 1 255 ? -2.540 8.271 33.224 1.00 39.97 255 PRO A C 1
ATOM 2036 O O . PRO A 1 255 ? -3.573 7.608 33.302 1.00 39.97 255 PRO A O 1
ATOM 2039 N N . THR A 1 256 ? -1.415 7.948 33.851 1.00 36.50 256 THR A N 1
ATOM 2040 C CA . THR A 1 256 ? -1.372 7.080 35.020 1.00 36.50 256 THR A CA 1
ATOM 2041 C C . THR A 1 256 ? -2.533 7.483 35.914 1.00 36.50 256 THR A C 1
ATOM 2043 O O . THR A 1 256 ? -2.525 8.597 36.433 1.00 36.50 256 THR A O 1
ATOM 2046 N N . GLU A 1 257 ? -3.546 6.620 36.032 1.00 35.16 257 GLU A N 1
ATOM 2047 C CA . GLU A 1 257 ? -4.396 6.641 37.211 1.00 35.16 257 GLU A CA 1
ATOM 2048 C C . GLU A 1 257 ? -3.415 6.557 38.371 1.00 35.16 257 GLU A C 1
ATOM 2050 O O . GLU A 1 257 ? -2.716 5.556 38.561 1.00 35.16 257 GLU A O 1
ATOM 2055 N N . GLU A 1 258 ? -3.250 7.696 39.031 1.00 32.91 258 GLU A N 1
ATOM 2056 C CA . GLU A 1 258 ? -2.642 7.771 40.333 1.00 32.91 258 GLU A CA 1
ATOM 2057 C C . GLU A 1 258 ? -3.253 6.653 41.170 1.00 32.91 258 GLU A C 1
ATOM 2059 O O . GLU A 1 258 ? -4.466 6.447 41.181 1.00 32.91 258 GLU A O 1
ATOM 2064 N N . LEU A 1 259 ? -2.370 5.908 41.824 1.00 36.97 259 LEU A N 1
ATOM 2065 C CA . LEU A 1 259 ? -2.582 5.366 43.154 1.00 36.97 259 LEU A CA 1
ATOM 2066 C C . LEU A 1 259 ? -3.634 6.180 43.933 1.00 36.97 259 LEU A C 1
ATOM 2068 O O . LEU A 1 259 ? -3.297 7.125 44.638 1.00 36.97 259 LEU A O 1
ATOM 2072 N N . VAL A 1 260 ? -4.904 5.799 43.810 1.00 33.03 260 VAL A N 1
ATOM 2073 C CA . VAL A 1 260 ? -5.929 6.076 44.812 1.00 33.03 260 VAL A CA 1
ATOM 2074 C C . VAL A 1 260 ? -6.008 4.812 45.656 1.00 33.03 260 VAL A C 1
ATOM 2076 O O . VAL A 1 260 ? -6.774 3.892 45.367 1.00 33.03 260 VAL A O 1
ATOM 2079 N N . VAL A 1 261 ? -5.127 4.748 46.654 1.00 35.31 261 VAL A N 1
ATOM 2080 C CA . VAL A 1 261 ? -5.303 3.948 47.870 1.00 35.31 261 VAL A CA 1
ATOM 2081 C C . VAL A 1 261 ? -5.348 4.928 49.026 1.00 35.31 261 VAL A C 1
ATOM 2083 O O . VAL A 1 261 ? -4.446 5.794 49.069 1.00 35.31 261 VAL A O 1
#

Radius of gyration: 20.56 Å; Cα contacts (8 Å, |Δi|>4): 264; chains: 1; bounding box: 45×45×83 Å

pLDDT: mean 72.49, std 13.78, range [32.91, 93.38]